Protein AF-A0AAD4LJL5-F1 (afdb_monomer_lite)

Radius of gyration: 32.56 Å; chains: 1; bounding box: 71×77×87 Å

Organism: NCBI:txid416441

Secondary structure (DSSP, 8-state):
--------HHHHHHHHHHHHHHHHHHHHHHHHHT--HHHHHHHHHHHHHHHHHS------S-HHHHHHHHHHHHHHHHHHHHHHHHHHHHHH----EEEE--TT-TT---EEEE-HHHHHHHHHSTT-HHHHHHHHHHHHHHHHH-TTS--------SSS---S---HHHHHHHHHHHHHHHHHHHHS-TT----TT-GGGGGGGTEEEE---TTS-SS-TTTS-HHHHHHHHHHHHTTSSEEEE-------------------------TTSS------------------

pLDDT: mean 80.31, std 21.88, range [29.42, 98.5]

Structure (mmCIF, N/CA/C/O backbone):
data_AF-A0AAD4LJL5-F1
#
_entry.id   AF-A0AAD4LJL5-F1
#
loop_
_atom_site.group_PDB
_atom_site.id
_atom_site.type_symbol
_atom_site.label_atom_id
_atom_site.label_alt_id
_atom_site.label_comp_id
_atom_site.label_asym_id
_atom_site.label_entity_id
_atom_site.label_seq_id
_atom_site.pdbx_PDB_ins_code
_atom_site.Cartn_x
_atom_site.Cartn_y
_atom_site.Cartn_z
_atom_site.occupancy
_atom_site.B_iso_or_equiv
_atom_site.auth_seq_id
_atom_site.auth_comp_id
_atom_site.auth_asym_id
_atom_site.auth_atom_id
_atom_site.pdbx_PDB_model_num
ATOM 1 N N . MET A 1 1 ? -12.440 5.008 -43.224 1.00 41.22 1 MET A N 1
ATOM 2 C CA . MET A 1 1 ? -11.428 3.974 -43.520 1.00 41.22 1 MET A CA 1
ATOM 3 C C . MET A 1 1 ? -10.128 4.430 -42.894 1.00 41.22 1 MET A C 1
ATOM 5 O O . MET A 1 1 ? -9.725 5.561 -43.130 1.00 41.22 1 MET A O 1
ATOM 9 N N . ASN A 1 2 ? -9.594 3.595 -42.009 1.00 44.84 2 ASN A N 1
ATOM 10 C CA . ASN A 1 2 ? -8.470 3.872 -41.121 1.00 44.84 2 ASN A CA 1
ATOM 11 C C . ASN A 1 2 ? -7.168 3.986 -41.918 1.00 44.84 2 ASN A C 1
ATOM 13 O O . ASN A 1 2 ? -6.726 3.001 -42.498 1.00 44.84 2 ASN A O 1
ATOM 17 N N . GLY A 1 3 ? -6.570 5.173 -41.925 1.00 51.44 3 GLY A N 1
ATOM 18 C CA . GLY A 1 3 ? -5.178 5.383 -42.308 1.00 51.44 3 GLY A CA 1
ATOM 19 C C . GLY A 1 3 ? -4.383 5.697 -41.051 1.00 51.44 3 GLY A C 1
ATOM 20 O O . GLY A 1 3 ? -4.192 6.864 -40.735 1.00 51.44 3 GLY A O 1
ATOM 21 N N . TYR A 1 4 ? -3.998 4.664 -40.306 1.00 50.75 4 TYR A N 1
ATOM 22 C CA . TYR A 1 4 ? -3.003 4.778 -39.245 1.00 50.75 4 TYR A CA 1
ATOM 23 C C . TYR A 1 4 ? -1.887 3.783 -39.540 1.00 50.75 4 TYR A C 1
ATOM 25 O O . TYR A 1 4 ? -2.081 2.578 -39.413 1.00 50.75 4 TYR A O 1
ATOM 33 N N . ASP A 1 5 ? -0.772 4.347 -40.003 1.00 58.97 5 ASP A N 1
ATOM 34 C CA . ASP A 1 5 ? 0.614 3.975 -39.712 1.00 58.97 5 ASP A CA 1
ATOM 35 C C . ASP A 1 5 ? 0.859 2.542 -39.233 1.00 58.97 5 ASP A C 1
ATOM 37 O O . ASP A 1 5 ? 1.075 2.271 -38.051 1.00 58.97 5 ASP A O 1
ATOM 41 N N . THR A 1 6 ? 0.939 1.625 -40.186 1.00 62.47 6 THR A N 1
ATOM 42 C CA . THR A 1 6 ? 1.822 0.469 -40.064 1.00 62.47 6 THR A CA 1
ATOM 43 C C . THR A 1 6 ? 3.120 0.842 -40.760 1.00 62.47 6 THR A C 1
ATOM 45 O O . THR A 1 6 ? 3.093 1.188 -41.941 1.00 62.47 6 THR A O 1
ATOM 48 N N . PHE A 1 7 ? 4.237 0.832 -40.030 1.00 82.81 7 PHE A N 1
ATOM 49 C CA . PHE A 1 7 ? 5.565 0.959 -40.628 1.00 82.81 7 PHE A CA 1
ATOM 50 C C . PHE A 1 7 ? 5.654 0.050 -41.863 1.00 82.81 7 PHE A C 1
ATOM 52 O O . PHE A 1 7 ? 5.355 -1.135 -41.751 1.00 82.81 7 PHE A O 1
ATOM 59 N N . ASP A 1 8 ? 6.005 0.613 -43.023 1.00 88.25 8 ASP A N 1
ATOM 60 C CA . ASP A 1 8 ? 6.144 -0.153 -44.269 1.00 88.25 8 ASP A CA 1
ATOM 61 C C . ASP A 1 8 ? 7.194 -1.264 -44.092 1.00 88.25 8 ASP A C 1
ATOM 63 O O . ASP A 1 8 ? 8.175 -1.078 -43.365 1.00 88.25 8 ASP A O 1
ATOM 67 N N . ASP A 1 9 ? 7.018 -2.399 -44.765 1.00 88.06 9 ASP A N 1
ATOM 68 C CA . ASP A 1 9 ? 7.888 -3.577 -44.649 1.00 88.06 9 ASP A CA 1
ATOM 69 C C . ASP A 1 9 ? 9.357 -3.210 -44.926 1.00 88.06 9 ASP A C 1
ATOM 71 O O . ASP A 1 9 ? 10.275 -3.663 -44.240 1.00 88.06 9 ASP A O 1
ATOM 75 N N . LEU A 1 10 ? 9.583 -2.271 -45.852 1.00 90.12 10 LEU A N 1
ATOM 76 C CA . LEU A 1 10 ? 10.908 -1.735 -46.171 1.00 90.12 10 LEU A CA 1
ATOM 77 C C . LEU A 1 10 ? 11.554 -0.955 -45.008 1.00 90.12 10 LEU A C 1
ATOM 79 O O . LEU A 1 10 ? 12.778 -0.812 -44.938 1.00 90.12 10 LEU A O 1
ATOM 83 N N . PHE A 1 11 ? 10.769 -0.354 -44.114 1.00 93.44 11 PHE A N 1
ATOM 84 C CA . PHE A 1 11 ? 11.300 0.266 -42.897 1.00 93.44 11 PHE A CA 1
ATOM 85 C C . PHE A 1 11 ? 11.760 -0.797 -41.898 1.00 93.44 11 PHE A C 1
ATOM 87 O O . PHE A 1 11 ? 12.854 -0.658 -41.352 1.00 93.44 11 PHE A O 1
ATOM 94 N N . LEU A 1 12 ? 10.963 -1.850 -41.694 1.00 92.25 12 LEU A N 1
ATOM 95 C CA . LEU A 1 12 ? 11.302 -2.944 -40.781 1.00 92.25 12 LEU A CA 1
ATOM 96 C C . LEU A 1 12 ? 12.566 -3.680 -41.243 1.00 92.25 12 LEU A C 1
ATOM 98 O O . LEU A 1 12 ? 13.481 -3.850 -40.445 1.00 92.25 12 LEU A O 1
ATOM 102 N N . GLU A 1 13 ? 12.694 -3.972 -42.542 1.00 95.12 13 GLU A N 1
ATOM 103 C CA . GLU A 1 13 ? 13.910 -4.576 -43.112 1.00 95.12 13 GLU A CA 1
ATOM 104 C C . GLU A 1 13 ? 15.159 -3.714 -42.853 1.00 95.12 13 GLU A C 1
ATOM 106 O O . GLU A 1 13 ? 16.214 -4.203 -42.442 1.00 95.12 13 GLU A O 1
ATOM 111 N N . ARG A 1 14 ? 15.045 -2.392 -43.041 1.00 96.62 14 ARG A N 1
ATOM 112 C CA . ARG A 1 14 ? 16.151 -1.464 -42.760 1.00 96.62 14 ARG A CA 1
ATOM 113 C C . ARG A 1 14 ? 16.480 -1.386 -41.272 1.00 96.62 14 ARG A C 1
ATOM 115 O O . ARG A 1 14 ? 17.650 -1.209 -40.927 1.00 96.62 14 ARG A O 1
ATOM 122 N N . LEU A 1 15 ? 15.478 -1.495 -40.402 1.00 94.81 15 LEU A N 1
ATOM 123 C CA . LEU A 1 15 ? 15.664 -1.509 -38.954 1.00 94.81 15 LEU A CA 1
ATOM 124 C C . LEU A 1 15 ? 16.366 -2.794 -38.493 1.00 94.81 15 LEU A C 1
ATOM 126 O O . LEU A 1 15 ? 17.270 -2.718 -37.657 1.00 94.81 15 LEU A O 1
ATOM 130 N N . ASP A 1 16 ? 16.016 -3.940 -39.072 1.00 95.69 16 ASP A N 1
ATOM 131 C CA . ASP A 1 16 ? 16.673 -5.220 -38.801 1.00 95.69 16 ASP A CA 1
ATOM 132 C C . ASP A 1 16 ? 18.141 -5.181 -39.237 1.00 95.69 16 ASP A C 1
ATOM 134 O O . ASP A 1 16 ? 19.031 -5.416 -38.419 1.00 95.69 16 ASP A O 1
ATOM 138 N N . ALA A 1 17 ? 18.423 -4.740 -40.469 1.00 96.81 17 ALA A N 1
ATOM 139 C CA . ALA A 1 17 ? 19.795 -4.592 -40.964 1.00 96.81 17 ALA A CA 1
ATOM 140 C C . ALA A 1 17 ? 20.630 -3.618 -40.108 1.00 96.81 17 ALA A C 1
ATOM 142 O O . ALA A 1 17 ? 21.814 -3.846 -39.838 1.00 96.81 17 ALA A O 1
ATOM 143 N N . PHE A 1 18 ? 20.019 -2.523 -39.645 1.00 97.12 18 PHE A N 1
ATOM 144 C CA . PHE A 1 18 ? 20.659 -1.586 -38.721 1.00 97.12 18 PHE A CA 1
ATOM 145 C C . PHE A 1 18 ? 20.960 -2.228 -37.356 1.00 97.12 18 PHE A C 1
ATOM 147 O O . PHE A 1 18 ? 22.039 -2.015 -36.789 1.00 97.12 18 PHE A O 1
ATOM 154 N N . THR A 1 19 ? 20.033 -3.031 -36.834 1.00 95.44 19 THR A N 1
ATOM 155 C CA . THR A 1 19 ? 20.181 -3.735 -35.556 1.00 95.44 19 THR A CA 1
ATOM 156 C C . THR A 1 19 ? 21.283 -4.788 -35.638 1.00 95.44 19 THR A C 1
ATOM 158 O O . THR A 1 19 ? 22.165 -4.816 -34.777 1.00 95.44 19 THR A O 1
ATOM 161 N N . GLU A 1 20 ? 21.311 -5.592 -36.703 1.00 97.19 20 GLU A N 1
ATOM 162 C CA . GLU A 1 20 ? 22.367 -6.578 -36.958 1.00 97.19 20 GLU A CA 1
ATOM 163 C C . GLU A 1 20 ? 23.745 -5.925 -37.043 1.00 97.19 20 GLU A C 1
ATOM 165 O O . GLU A 1 20 ? 24.694 -6.376 -36.393 1.00 97.19 20 GLU A O 1
ATOM 170 N N . LYS A 1 21 ? 23.847 -4.812 -37.777 1.00 97.81 21 LYS A N 1
ATOM 171 C CA . LYS A 1 21 ? 25.084 -4.035 -37.862 1.00 97.81 21 LYS A CA 1
ATOM 172 C C . LYS A 1 21 ? 25.531 -3.545 -36.485 1.00 97.81 21 LYS A C 1
ATOM 174 O O . LYS A 1 21 ? 26.689 -3.719 -36.120 1.00 97.81 21 LYS A O 1
ATOM 179 N N . THR A 1 22 ? 24.612 -2.991 -35.698 1.00 97.56 22 THR A N 1
ATOM 180 C CA . THR A 1 22 ? 24.919 -2.504 -34.346 1.00 97.56 22 THR A CA 1
ATOM 181 C C . THR A 1 22 ? 25.408 -3.642 -33.441 1.00 97.56 22 THR A C 1
ATOM 183 O O . THR A 1 22 ? 26.374 -3.474 -32.698 1.00 97.56 22 THR A O 1
ATOM 186 N N . LEU A 1 23 ? 24.806 -4.834 -33.525 1.00 97.12 23 LEU A N 1
ATOM 187 C CA . LEU A 1 23 ? 25.253 -6.013 -32.774 1.00 97.12 23 LEU A CA 1
ATOM 188 C C . LEU A 1 23 ? 26.645 -6.492 -33.206 1.00 97.12 23 LEU A C 1
ATOM 190 O O . LEU A 1 23 ? 27.446 -6.876 -32.346 1.00 97.12 23 LEU A O 1
ATOM 194 N N . ALA A 1 24 ? 26.941 -6.451 -34.507 1.00 97.94 24 ALA A N 1
ATOM 195 C CA . ALA A 1 24 ? 28.264 -6.757 -35.040 1.00 97.94 24 ALA A CA 1
ATOM 196 C C . ALA A 1 24 ? 29.320 -5.759 -34.533 1.00 97.94 24 ALA A C 1
ATOM 198 O O . ALA A 1 24 ? 30.388 -6.182 -34.085 1.00 97.94 24 ALA A O 1
ATOM 199 N N . ASP A 1 25 ? 28.994 -4.464 -34.500 1.00 98.25 25 ASP A N 1
ATOM 200 C CA . ASP A 1 25 ? 29.872 -3.410 -33.983 1.00 98.25 25 ASP A CA 1
ATOM 201 C C . ASP A 1 25 ? 30.146 -3.581 -32.476 1.00 98.25 25 ASP A C 1
ATOM 203 O O . ASP A 1 25 ? 31.297 -3.500 -32.039 1.00 98.25 25 ASP A O 1
ATOM 207 N N . ILE A 1 26 ? 29.123 -3.913 -31.672 1.00 98.06 26 ILE A N 1
ATOM 208 C CA . ILE A 1 26 ? 29.285 -4.231 -30.237 1.00 98.06 26 ILE A CA 1
ATOM 209 C C . ILE A 1 26 ? 30.208 -5.444 -30.056 1.00 98.06 26 ILE A C 1
ATOM 211 O O . ILE A 1 26 ? 31.059 -5.460 -29.162 1.00 98.06 26 ILE A O 1
ATOM 215 N N . LYS A 1 27 ? 30.065 -6.467 -30.908 1.00 98.19 27 LYS A N 1
ATOM 216 C CA . LYS A 1 27 ? 30.906 -7.667 -30.861 1.00 98.19 27 LYS A CA 1
ATOM 217 C C . LYS A 1 27 ? 32.356 -7.341 -31.203 1.00 98.19 27 LYS A C 1
ATOM 219 O O . LYS A 1 27 ? 33.246 -7.726 -30.445 1.00 98.19 27 LYS A O 1
ATOM 224 N N . ALA A 1 28 ? 32.590 -6.579 -32.269 1.00 98.12 28 ALA A N 1
ATOM 225 C CA . ALA A 1 28 ? 33.920 -6.122 -32.660 1.00 98.12 28 ALA A CA 1
ATOM 226 C C . ALA A 1 28 ? 34.586 -5.276 -31.561 1.00 98.12 28 ALA A C 1
ATOM 228 O O . ALA A 1 28 ? 35.756 -5.494 -31.242 1.00 98.12 28 ALA A O 1
ATOM 229 N N . PHE A 1 29 ? 33.832 -4.372 -30.926 1.00 98.25 29 PHE A N 1
ATOM 230 C CA . PHE A 1 29 ? 34.300 -3.602 -29.773 1.00 98.25 29 PHE A CA 1
ATOM 231 C C . PHE A 1 29 ? 34.717 -4.520 -28.617 1.00 98.25 29 PHE A C 1
ATOM 233 O O . PHE A 1 29 ? 35.816 -4.378 -28.091 1.00 98.25 29 PHE A O 1
ATOM 240 N N . SER A 1 30 ? 33.894 -5.518 -28.273 1.00 98.50 30 SER A N 1
ATOM 241 C CA . SER A 1 30 ? 34.215 -6.476 -27.204 1.00 98.50 30 SER A CA 1
ATOM 242 C C . SER A 1 30 ? 35.519 -7.241 -27.464 1.00 98.50 30 SER A C 1
ATOM 244 O O . SER A 1 30 ? 36.354 -7.362 -26.568 1.00 98.50 30 SER A O 1
ATOM 246 N N . SER A 1 31 ? 35.744 -7.677 -28.710 1.00 98.44 31 SER A N 1
ATOM 247 C CA . SER A 1 31 ? 36.973 -8.366 -29.113 1.00 98.44 31 SER A CA 1
ATOM 248 C C . SER A 1 31 ? 38.200 -7.459 -29.036 1.00 98.44 31 SER A C 1
ATOM 250 O O . SER A 1 31 ? 39.267 -7.925 -28.649 1.00 98.44 31 SER A O 1
ATOM 252 N N . ARG A 1 32 ? 38.057 -6.171 -29.372 1.00 98.50 32 ARG A N 1
ATOM 253 C CA . ARG A 1 32 ? 39.155 -5.197 -29.313 1.00 98.50 32 ARG A CA 1
ATOM 254 C C . ARG A 1 32 ? 39.564 -4.860 -27.881 1.00 98.50 32 ARG A C 1
ATOM 256 O O . ARG A 1 32 ? 40.754 -4.781 -27.602 1.00 98.50 32 ARG A O 1
ATOM 263 N N . GLU A 1 33 ? 38.593 -4.675 -26.991 1.00 98.19 33 GLU A N 1
ATOM 264 C CA . GLU A 1 33 ? 38.852 -4.330 -25.586 1.00 98.19 33 GLU A CA 1
ATOM 265 C C . GLU A 1 33 ? 39.175 -5.563 -24.717 1.00 98.19 33 GLU A C 1
ATOM 267 O O . GLU A 1 33 ? 39.465 -5.423 -23.532 1.00 98.19 33 GLU A O 1
ATOM 272 N N . ASN A 1 34 ? 39.129 -6.775 -25.288 1.00 97.44 34 ASN A N 1
ATOM 273 C CA . ASN A 1 34 ? 39.292 -8.049 -24.579 1.00 97.44 34 ASN A CA 1
ATOM 274 C C . ASN A 1 34 ? 38.315 -8.209 -23.390 1.00 97.44 34 ASN A C 1
ATOM 276 O O . ASN A 1 34 ? 38.668 -8.728 -22.330 1.00 97.44 34 ASN A O 1
ATOM 280 N N . ILE A 1 35 ? 37.073 -7.745 -23.574 1.00 97.94 35 ILE A N 1
ATOM 281 C CA . ILE A 1 35 ? 35.979 -7.841 -22.596 1.00 97.94 35 ILE A CA 1
ATOM 282 C C . ILE A 1 35 ? 34.942 -8.843 -23.126 1.00 97.94 35 ILE A C 1
ATOM 284 O O . ILE A 1 35 ? 34.622 -8.801 -24.316 1.00 97.94 35 ILE A O 1
ATOM 288 N N . PRO A 1 36 ? 34.358 -9.724 -22.289 1.00 98.44 36 PRO A N 1
ATOM 289 C CA . PRO A 1 36 ? 33.305 -10.636 -22.728 1.00 98.44 36 PRO A CA 1
ATOM 290 C C . PRO A 1 36 ? 32.129 -9.911 -23.400 1.00 98.44 36 PRO A C 1
ATOM 292 O O . PRO A 1 36 ? 31.585 -8.945 -22.857 1.00 98.44 36 PRO A O 1
ATOM 295 N N . TYR A 1 37 ? 31.691 -10.419 -24.557 1.00 97.75 37 TYR A N 1
ATOM 296 C CA . TYR A 1 37 ? 30.618 -9.822 -25.363 1.00 97.75 37 TYR A CA 1
ATOM 297 C C . TYR A 1 37 ? 29.342 -9.532 -24.556 1.00 97.75 37 TYR A C 1
ATOM 299 O O . TYR A 1 37 ? 28.780 -8.442 -24.655 1.00 97.75 37 TYR A O 1
ATOM 307 N N . ASP A 1 38 ? 28.922 -10.459 -23.689 1.00 97.12 38 ASP A N 1
ATOM 308 C CA . ASP A 1 38 ? 27.725 -10.292 -22.857 1.00 97.12 38 ASP A CA 1
ATOM 309 C C . ASP A 1 38 ? 27.813 -9.140 -21.853 1.00 97.12 38 ASP A C 1
ATOM 311 O O . ASP A 1 38 ? 26.788 -8.550 -21.500 1.00 97.12 38 ASP A O 1
ATOM 315 N N . GLN A 1 39 ? 29.015 -8.811 -21.381 1.00 96.88 39 GLN A N 1
ATOM 316 C CA . GLN A 1 39 ? 29.225 -7.695 -20.464 1.00 96.88 39 GLN A CA 1
ATOM 317 C C . GLN A 1 39 ? 29.120 -6.360 -21.206 1.00 96.88 39 GLN A C 1
ATOM 319 O O . GLN A 1 39 ? 28.399 -5.466 -20.762 1.00 96.88 39 GLN A O 1
ATOM 324 N N . VAL A 1 40 ? 29.765 -6.248 -22.372 1.00 97.69 40 VAL A N 1
ATOM 325 C CA . VAL A 1 40 ? 29.663 -5.057 -23.231 1.00 97.69 40 VAL A CA 1
ATOM 326 C C . VAL A 1 40 ? 28.217 -4.840 -23.678 1.00 97.69 40 VAL A C 1
ATOM 328 O O . VAL A 1 40 ? 27.699 -3.731 -23.562 1.00 97.69 40 VAL A O 1
ATOM 331 N N . ARG A 1 41 ? 27.524 -5.903 -24.108 1.00 97.19 41 ARG A N 1
ATOM 332 C CA . ARG A 1 41 ? 26.111 -5.850 -24.510 1.00 97.19 41 ARG A CA 1
ATOM 333 C C . ARG A 1 41 ? 25.211 -5.324 -23.388 1.00 97.19 41 ARG A C 1
ATOM 335 O O . ARG A 1 41 ? 24.369 -4.467 -23.648 1.00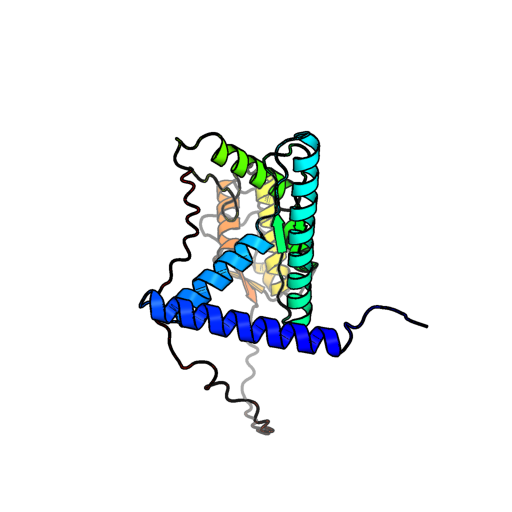 97.19 41 ARG A O 1
ATOM 342 N N . ARG A 1 42 ? 25.410 -5.782 -22.144 1.00 94.06 42 ARG A N 1
ATOM 343 C CA . ARG A 1 42 ? 24.678 -5.271 -20.970 1.00 94.06 42 ARG A CA 1
ATOM 344 C C . ARG A 1 42 ? 24.936 -3.786 -20.729 1.00 94.06 42 ARG A C 1
ATOM 346 O O . ARG A 1 42 ? 23.977 -3.043 -20.554 1.00 94.06 42 ARG A O 1
ATOM 353 N N . HIS A 1 43 ? 26.190 -3.340 -20.787 1.00 95.94 43 HIS A N 1
ATOM 354 C CA . HIS A 1 43 ? 26.509 -1.919 -20.626 1.00 95.94 43 HIS A CA 1
ATOM 355 C C . HIS A 1 43 ? 25.915 -1.046 -21.735 1.00 95.94 43 HIS A C 1
ATOM 357 O O . HIS A 1 43 ? 25.436 0.049 -21.456 1.00 95.94 43 HIS A O 1
ATOM 363 N N . VAL A 1 44 ? 25.892 -1.518 -22.984 1.00 96.50 44 VAL A N 1
ATOM 364 C CA . VAL A 1 44 ? 25.246 -0.788 -24.087 1.00 96.50 44 VAL A CA 1
ATOM 365 C C . VAL A 1 44 ? 23.734 -0.689 -23.869 1.00 96.50 44 VAL A C 1
ATOM 367 O O . VAL A 1 44 ? 23.176 0.396 -24.020 1.00 96.50 44 VAL A O 1
ATOM 370 N N . ALA A 1 45 ? 23.077 -1.776 -23.454 1.00 93.38 45 ALA A N 1
ATOM 371 C CA . ALA A 1 45 ? 21.648 -1.767 -23.136 1.00 93.38 45 ALA A CA 1
ATOM 372 C C . ALA A 1 45 ? 21.320 -0.827 -21.962 1.00 93.38 45 ALA A C 1
ATOM 374 O O . ALA A 1 45 ? 20.349 -0.071 -22.021 1.00 93.38 45 ALA A O 1
ATOM 375 N N . GLU A 1 46 ? 22.155 -0.825 -20.922 1.00 89.31 46 GLU A N 1
ATOM 376 C CA . GLU A 1 46 ? 22.043 0.094 -19.790 1.00 89.31 46 GLU A CA 1
ATOM 377 C C . GLU A 1 46 ? 22.191 1.550 -20.246 1.00 89.31 46 GLU A C 1
ATOM 379 O O . GLU A 1 46 ? 21.339 2.377 -19.936 1.00 89.31 46 GLU A O 1
ATOM 384 N N . ARG A 1 47 ? 23.217 1.866 -21.045 1.00 90.94 47 ARG A N 1
ATOM 385 C CA . ARG A 1 47 ? 23.433 3.211 -21.601 1.00 90.94 47 ARG A CA 1
ATOM 386 C C . ARG A 1 47 ? 22.296 3.657 -22.514 1.00 90.94 47 ARG A C 1
ATOM 388 O O . ARG A 1 47 ? 21.912 4.820 -22.466 1.00 90.94 47 ARG A O 1
ATOM 395 N N . HIS A 1 48 ? 21.744 2.757 -23.323 1.00 89.25 48 HIS A N 1
ATOM 396 C CA . HIS A 1 48 ? 20.598 3.067 -24.172 1.00 89.25 48 HIS A CA 1
ATOM 397 C C . HIS A 1 48 ? 19.340 3.331 -23.339 1.00 89.25 48 HIS A C 1
ATOM 399 O O . HIS A 1 48 ? 18.645 4.314 -23.571 1.00 89.25 48 HIS A O 1
ATOM 405 N N . SER A 1 49 ? 19.097 2.518 -22.310 1.00 83.19 49 SER A N 1
ATOM 406 C CA . SER A 1 49 ? 18.007 2.746 -21.355 1.00 83.19 49 SER A CA 1
ATOM 407 C C . SER A 1 49 ? 18.191 4.082 -20.640 1.00 83.19 49 SER A C 1
ATOM 409 O O . SER A 1 49 ? 17.264 4.882 -20.573 1.00 83.19 49 SER A O 1
ATOM 411 N N . GLN A 1 50 ? 19.409 4.382 -20.180 1.00 76.94 50 GLN A N 1
ATOM 412 C CA . GLN A 1 50 ? 19.743 5.694 -19.641 1.00 76.94 50 GLN A CA 1
ATOM 413 C C . GLN A 1 50 ? 19.435 6.779 -20.663 1.00 76.94 50 GLN A C 1
ATOM 415 O O . GLN A 1 50 ? 18.783 7.730 -20.293 1.00 76.94 50 GLN A O 1
ATOM 420 N N . TYR A 1 51 ? 19.812 6.660 -21.931 1.00 82.31 51 TYR A N 1
ATOM 421 C CA . TYR A 1 51 ? 19.487 7.671 -22.939 1.00 82.31 51 TYR A CA 1
ATOM 422 C C . TYR A 1 51 ? 17.972 7.863 -23.138 1.00 82.31 51 TYR A C 1
ATOM 424 O O . TYR A 1 51 ? 17.503 8.997 -23.180 1.00 82.31 51 TYR A O 1
ATOM 432 N N . LEU A 1 52 ? 17.200 6.775 -23.207 1.00 77.31 52 LEU A N 1
ATOM 433 C CA . LEU A 1 52 ? 15.744 6.822 -23.385 1.00 77.31 52 LEU A CA 1
ATOM 434 C C . LEU A 1 52 ? 15.015 7.418 -22.171 1.00 77.31 52 LEU A C 1
ATOM 436 O O . LEU A 1 52 ? 14.043 8.157 -22.328 1.00 77.31 52 LEU A O 1
ATOM 440 N N . PHE A 1 53 ? 15.473 7.093 -20.960 1.00 74.31 53 PHE A N 1
ATOM 441 C CA . PHE A 1 53 ? 14.809 7.473 -19.708 1.00 74.31 53 PHE A CA 1
ATOM 442 C C . PHE A 1 53 ? 15.444 8.680 -19.013 1.00 74.31 53 PHE A C 1
ATOM 444 O O . PHE A 1 53 ? 14.798 9.315 -18.174 1.00 74.31 53 PHE A O 1
ATOM 451 N N . SER A 1 54 ? 16.662 9.062 -19.400 1.00 70.69 54 SER A N 1
ATOM 452 C CA . SER A 1 54 ? 17.237 10.380 -19.130 1.00 70.69 54 SER A CA 1
ATOM 453 C C . SER A 1 54 ? 16.466 11.343 -19.998 1.00 70.69 54 SER A C 1
ATOM 455 O O . SER A 1 54 ? 16.879 11.708 -21.093 1.00 70.69 54 SER A O 1
ATOM 457 N N . SER A 1 55 ? 15.285 11.715 -19.514 1.00 52.94 55 SER A N 1
ATOM 458 C CA . SER A 1 55 ? 14.559 12.857 -20.032 1.00 52.94 55 SER A CA 1
ATOM 459 C C . SER A 1 55 ? 15.584 13.954 -20.273 1.00 52.94 55 SER A C 1
ATOM 461 O O . SER A 1 55 ? 16.238 14.374 -19.321 1.00 52.94 55 SER A O 1
ATOM 463 N N . SER A 1 56 ? 15.756 14.370 -21.528 1.00 49.00 56 SER A N 1
ATOM 464 C CA . SER A 1 56 ? 16.385 15.642 -21.850 1.00 49.00 56 SER A CA 1
ATOM 465 C C . SER A 1 56 ? 15.719 16.670 -20.942 1.00 49.00 56 SER A C 1
ATOM 467 O O . SER A 1 56 ? 14.542 16.990 -21.108 1.00 49.00 56 SER A O 1
ATOM 469 N N . ILE A 1 57 ? 16.416 17.053 -19.876 1.00 53.34 57 ILE A N 1
ATOM 470 C CA . ILE A 1 57 ? 16.086 18.208 -19.065 1.00 53.34 57 ILE A CA 1
ATOM 471 C C . ILE A 1 57 ? 16.713 19.341 -19.871 1.00 53.34 57 ILE A C 1
ATOM 473 O O . ILE A 1 57 ? 17.930 19.522 -19.783 1.00 53.34 57 ILE A O 1
ATOM 477 N N . PRO A 1 58 ? 15.961 20.075 -20.712 1.00 50.28 58 PRO A N 1
ATOM 478 C CA . PRO A 1 58 ? 16.472 21.342 -21.187 1.00 50.28 58 PRO A CA 1
ATOM 479 C C . PRO A 1 58 ? 16.816 22.177 -19.949 1.00 50.28 58 PRO A C 1
ATOM 481 O O . PRO A 1 58 ? 16.014 22.317 -19.022 1.00 50.28 58 PRO A O 1
ATOM 484 N N . ALA A 1 59 ? 18.055 22.659 -19.922 1.00 52.19 59 ALA A N 1
ATOM 485 C CA . ALA A 1 59 ? 18.592 23.556 -18.910 1.00 52.19 59 ALA A CA 1
ATOM 486 C C . ALA A 1 59 ? 17.687 24.806 -18.726 1.00 52.19 59 ALA A C 1
ATOM 488 O O . ALA A 1 59 ? 16.809 25.084 -19.546 1.00 52.19 59 ALA A O 1
ATOM 489 N N . PRO A 1 60 ? 17.846 25.552 -17.621 1.00 52.62 60 PRO A N 1
ATOM 490 C CA . PRO A 1 60 ? 16.753 26.195 -16.909 1.00 52.62 60 PRO A CA 1
ATOM 491 C C . PRO A 1 60 ? 16.198 27.412 -17.651 1.00 52.62 60 PRO A C 1
ATOM 493 O O . PRO A 1 60 ? 16.810 28.477 -17.673 1.00 52.62 60 PRO A O 1
ATOM 496 N N . ALA A 1 61 ? 14.967 27.297 -18.139 1.00 49.00 61 ALA A N 1
ATOM 497 C CA . ALA A 1 61 ? 14.103 28.446 -18.363 1.00 49.00 61 ALA A CA 1
ATOM 498 C C . ALA A 1 61 ? 12.769 28.189 -17.647 1.00 49.00 61 ALA A C 1
ATOM 500 O O . ALA A 1 61 ? 11.955 27.379 -18.076 1.00 49.00 61 ALA A O 1
ATOM 501 N N . SER A 1 62 ? 12.573 28.893 -16.528 1.00 55.97 62 SER A N 1
ATOM 502 C CA . SER A 1 62 ? 11.394 28.864 -15.648 1.00 55.97 62 SER A CA 1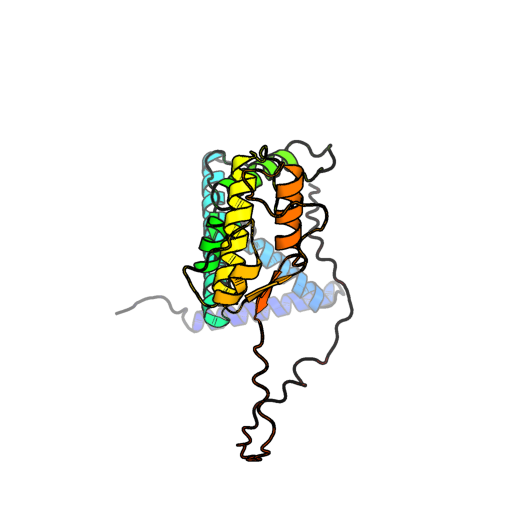
ATOM 503 C C . SER A 1 62 ? 11.233 27.613 -14.764 1.00 55.97 62 SER A C 1
ATOM 505 O O . SER A 1 62 ? 10.697 26.584 -15.175 1.00 55.97 62 SER A O 1
ATOM 507 N N . ARG A 1 63 ? 11.607 27.753 -13.480 1.00 57.19 63 ARG A N 1
ATOM 508 C CA . ARG A 1 63 ? 11.374 26.772 -12.392 1.00 57.19 63 ARG A CA 1
ATOM 509 C C . ARG A 1 63 ? 9.907 26.327 -12.255 1.00 57.19 63 ARG A C 1
ATOM 511 O O . ARG A 1 63 ? 9.642 25.287 -11.663 1.00 57.19 63 ARG A O 1
ATOM 518 N N . ASN A 1 64 ? 8.960 27.081 -12.809 1.00 61.34 64 ASN A N 1
ATOM 519 C CA . ASN A 1 64 ? 7.536 26.777 -12.688 1.00 61.34 64 ASN A CA 1
ATOM 520 C C . ASN A 1 64 ? 7.087 25.683 -13.674 1.00 61.34 64 ASN A C 1
ATOM 522 O O . ASN A 1 64 ? 6.201 24.897 -13.350 1.00 61.34 64 ASN A O 1
ATOM 526 N N . ASN A 1 65 ? 7.734 25.562 -14.839 1.00 67.06 65 ASN A N 1
ATOM 527 C CA . ASN A 1 65 ? 7.367 24.549 -15.837 1.00 67.06 65 ASN A CA 1
ATOM 528 C C . ASN A 1 65 ? 7.910 23.155 -15.488 1.00 67.06 65 ASN A C 1
ATOM 530 O O . ASN A 1 65 ? 7.304 22.144 -15.843 1.00 67.06 65 ASN A O 1
ATOM 534 N N . SER A 1 66 ? 9.027 23.082 -14.757 1.00 72.44 66 SER A N 1
ATOM 535 C CA . SER A 1 66 ? 9.619 21.805 -14.350 1.00 72.44 66 SER A CA 1
ATOM 536 C C . SER A 1 66 ? 8.774 21.076 -13.306 1.00 72.44 66 SER A C 1
ATOM 538 O O . SER A 1 66 ? 8.634 19.860 -13.393 1.00 72.44 66 SER A O 1
ATOM 540 N N . ALA A 1 67 ? 8.172 21.797 -12.354 1.00 78.38 67 ALA A N 1
ATOM 541 C CA . ALA A 1 67 ? 7.329 21.192 -11.320 1.00 78.38 67 ALA A CA 1
ATOM 542 C C . ALA A 1 67 ? 6.070 20.543 -11.918 1.00 78.38 67 ALA A C 1
ATOM 544 O O . ALA A 1 67 ? 5.753 19.400 -11.593 1.00 78.38 67 ALA A O 1
ATOM 545 N N . LEU A 1 68 ? 5.412 21.231 -12.859 1.00 82.81 68 LEU A N 1
ATOM 546 C CA . LEU A 1 68 ? 4.236 20.703 -13.552 1.00 82.81 68 LEU A CA 1
ATOM 547 C C . LEU A 1 68 ? 4.576 19.459 -14.385 1.00 82.81 68 LEU A C 1
ATOM 549 O O . LEU A 1 68 ? 3.866 18.459 -14.316 1.00 82.81 68 LEU A O 1
ATOM 553 N N . LEU A 1 69 ? 5.683 19.483 -15.136 1.00 83.75 69 LEU A N 1
ATOM 554 C CA . LEU A 1 69 ? 6.124 18.323 -15.918 1.00 83.75 69 LEU A CA 1
ATOM 555 C C . LEU A 1 69 ? 6.445 17.114 -15.035 1.00 83.75 69 LEU A C 1
ATOM 557 O O . LEU A 1 69 ? 6.109 15.986 -15.395 1.00 83.75 69 LEU A O 1
ATOM 561 N N . VAL A 1 70 ? 7.082 17.334 -13.882 1.00 83.62 70 VAL A N 1
ATOM 562 C CA . VAL A 1 70 ? 7.349 16.265 -12.912 1.00 83.62 70 VAL A CA 1
ATOM 563 C C . VAL A 1 70 ? 6.040 15.718 -12.347 1.00 83.62 70 VAL A C 1
ATOM 565 O O . VAL A 1 70 ? 5.864 14.503 -12.338 1.00 83.62 70 VAL A O 1
ATOM 568 N N . ALA A 1 71 ? 5.097 16.581 -11.959 1.00 85.56 71 ALA A N 1
ATOM 569 C CA . ALA A 1 71 ? 3.792 16.159 -11.450 1.00 85.56 71 ALA A CA 1
ATOM 570 C C . ALA A 1 71 ? 3.019 15.306 -12.472 1.00 85.56 71 ALA A C 1
ATOM 572 O O . ALA A 1 71 ? 2.523 14.235 -12.127 1.00 85.56 71 ALA A O 1
ATOM 573 N N . VAL A 1 72 ? 2.995 15.718 -13.746 1.00 86.88 72 VAL A N 1
ATOM 574 C CA . VAL A 1 72 ? 2.364 14.950 -14.835 1.00 86.88 72 VAL A CA 1
ATOM 575 C C . VAL A 1 72 ? 3.040 13.588 -15.019 1.00 86.88 72 VAL A C 1
ATOM 577 O O . VAL A 1 72 ? 2.357 12.571 -15.135 1.00 86.88 72 VAL A O 1
ATOM 580 N N . LYS A 1 73 ? 4.378 13.531 -15.002 1.00 87.75 73 LYS A N 1
ATOM 581 C CA . LYS A 1 73 ? 5.114 12.260 -15.112 1.00 87.75 73 LYS A CA 1
ATOM 582 C C . LYS A 1 73 ? 4.809 11.319 -13.950 1.00 87.75 73 LYS A C 1
ATOM 584 O O . LYS A 1 73 ? 4.518 10.149 -14.182 1.00 87.75 73 LYS A O 1
ATOM 589 N N . VAL A 1 74 ? 4.846 11.827 -12.719 1.00 89.44 74 VAL A N 1
ATOM 590 C CA . VAL A 1 74 ? 4.524 11.052 -11.514 1.00 89.44 74 VAL A CA 1
ATOM 591 C C . VAL A 1 74 ? 3.089 10.533 -11.587 1.00 89.44 74 VAL A C 1
ATOM 593 O O . VAL A 1 74 ? 2.861 9.346 -11.367 1.00 89.44 74 VAL A O 1
ATOM 596 N N . HIS A 1 75 ? 2.136 11.379 -11.978 1.00 90.62 75 HIS A N 1
ATOM 597 C CA . HIS A 1 75 ? 0.742 10.979 -12.141 1.00 90.62 75 HIS A CA 1
ATOM 598 C C . HIS A 1 75 ? 0.566 9.863 -13.182 1.00 90.62 75 HIS A C 1
ATOM 600 O O . HIS A 1 75 ? -0.155 8.898 -12.927 1.00 90.62 75 HIS A O 1
ATOM 606 N N . ASN A 1 76 ? 1.262 9.942 -14.319 1.00 89.88 76 ASN A N 1
ATOM 607 C CA . ASN A 1 76 ? 1.217 8.903 -15.350 1.00 89.88 76 ASN A CA 1
ATOM 608 C C . ASN A 1 76 ? 1.773 7.564 -14.844 1.00 89.88 76 ASN A C 1
ATOM 610 O O . ASN A 1 76 ? 1.171 6.519 -15.087 1.00 89.88 76 ASN A O 1
ATOM 614 N N . ILE A 1 77 ? 2.886 7.587 -14.101 1.00 92.50 77 ILE A N 1
ATOM 615 C CA . ILE A 1 77 ? 3.481 6.381 -13.500 1.00 92.50 77 ILE A CA 1
ATOM 616 C C . ILE A 1 77 ? 2.520 5.755 -12.487 1.00 92.50 77 ILE A C 1
ATOM 618 O O . ILE A 1 77 ? 2.265 4.550 -12.528 1.00 92.50 77 ILE A O 1
ATOM 622 N N . LEU A 1 78 ? 1.966 6.570 -11.589 1.00 95.25 78 LEU A N 1
ATOM 623 C CA . LEU A 1 78 ? 1.024 6.112 -10.572 1.00 95.25 78 LEU A CA 1
ATOM 624 C C . LEU A 1 78 ? -0.249 5.538 -11.206 1.00 95.25 78 LEU A C 1
ATOM 626 O O . LEU A 1 78 ? -0.711 4.474 -10.796 1.00 95.25 78 LEU A O 1
ATOM 630 N N . SER A 1 79 ? -0.765 6.179 -12.255 1.00 93.50 79 SER A N 1
ATOM 631 C CA . SER A 1 79 ? -1.935 5.704 -13.002 1.00 93.50 79 SER A CA 1
ATOM 632 C C . SER A 1 79 ? -1.663 4.381 -13.720 1.00 93.50 79 SER A C 1
ATOM 634 O O . SER A 1 79 ? -2.458 3.450 -13.608 1.00 93.50 79 SER A O 1
ATOM 636 N N . SER A 1 80 ? -0.517 4.252 -14.395 1.00 94.44 80 SER A N 1
ATOM 637 C CA . SER A 1 80 ? -0.109 2.995 -15.036 1.00 94.44 80 SER A CA 1
ATOM 638 C C . SER A 1 80 ? 0.066 1.869 -14.011 1.00 94.44 80 SER A C 1
ATOM 640 O O . SER A 1 80 ? -0.431 0.762 -14.208 1.00 94.44 80 SER A O 1
ATOM 642 N N . THR A 1 81 ? 0.672 2.171 -12.859 1.00 95.06 81 THR A N 1
ATOM 643 C CA . THR A 1 81 ? 0.803 1.219 -11.745 1.00 95.06 81 THR A CA 1
ATOM 644 C C . THR A 1 81 ? -0.571 0.753 -11.257 1.00 95.06 81 THR A C 1
ATOM 646 O O . THR A 1 81 ? -0.771 -0.437 -11.023 1.00 95.06 81 THR A O 1
ATOM 649 N N . CYS A 1 82 ? -1.552 1.655 -11.155 1.00 95.44 82 CYS A N 1
ATOM 650 C CA . CYS A 1 82 ? -2.916 1.288 -10.766 1.00 95.44 82 CYS A CA 1
ATOM 651 C C . CYS A 1 82 ? -3.574 0.336 -11.756 1.00 95.44 82 CYS A C 1
ATOM 653 O O . CYS A 1 82 ? -4.174 -0.639 -11.321 1.00 95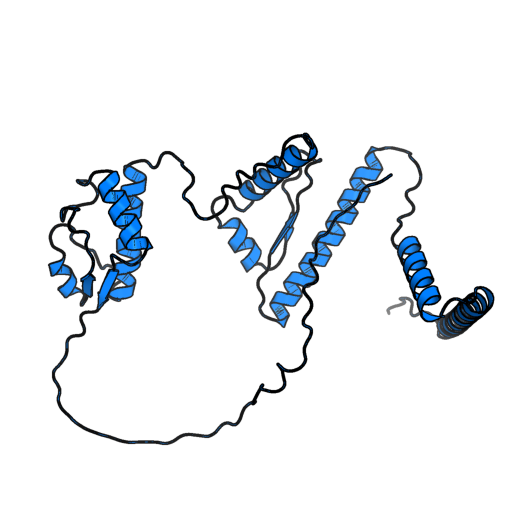.44 82 CYS A O 1
ATOM 655 N N . GLN A 1 83 ? -3.416 0.569 -13.060 1.00 95.38 83 GLN A N 1
ATOM 656 C CA . GLN A 1 83 ? -3.956 -0.324 -14.089 1.00 95.38 83 GLN A CA 1
ATOM 657 C C . GLN A 1 83 ? -3.383 -1.742 -13.969 1.00 95.38 83 GLN A C 1
ATOM 659 O O . GLN A 1 83 ? -4.108 -2.724 -14.131 1.00 95.38 83 GLN A O 1
ATOM 664 N N . VAL A 1 84 ? -2.094 -1.865 -13.631 1.00 96.06 84 VAL A N 1
ATOM 665 C CA . VAL A 1 84 ? -1.458 -3.166 -13.371 1.00 96.06 84 VAL A CA 1
ATOM 666 C C . VAL A 1 84 ? -2.049 -3.824 -12.122 1.00 96.06 84 VAL A C 1
ATOM 668 O O . VAL A 1 84 ? -2.406 -4.999 -12.164 1.00 96.06 84 VAL A O 1
ATOM 671 N N . LEU A 1 85 ? -2.204 -3.077 -11.026 1.00 96.50 85 LEU A N 1
ATOM 672 C CA . LEU A 1 85 ? -2.794 -3.583 -9.780 1.00 96.50 85 LEU A CA 1
ATOM 673 C C . LEU A 1 85 ? -4.267 -3.999 -9.942 1.00 96.50 85 LEU A C 1
ATOM 675 O O . LEU A 1 85 ? -4.697 -4.998 -9.367 1.00 96.50 85 LEU A O 1
ATOM 679 N N . GLU A 1 86 ? -5.037 -3.269 -10.746 1.00 95.69 86 GLU A N 1
ATOM 680 C CA . GLU A 1 86 ? -6.413 -3.622 -11.109 1.00 95.69 86 GLU A CA 1
ATOM 681 C C . GLU A 1 86 ? -6.449 -4.872 -12.000 1.00 95.69 86 GLU A C 1
ATOM 683 O O . GLU A 1 86 ? -7.242 -5.782 -11.762 1.00 95.69 86 GLU A O 1
ATOM 688 N N . SER A 1 87 ? -5.536 -4.986 -12.968 1.00 96.19 87 SER A N 1
ATOM 689 C CA . SER A 1 87 ? -5.401 -6.195 -13.794 1.00 96.19 87 SER A CA 1
ATOM 690 C C . SER A 1 87 ? -5.029 -7.420 -12.954 1.00 96.19 87 SER A C 1
ATOM 692 O O . SER A 1 87 ? -5.530 -8.518 -13.198 1.00 96.19 87 SER A O 1
ATOM 694 N N . LEU A 1 88 ? -4.198 -7.242 -11.923 1.00 96.00 88 LEU A N 1
ATOM 695 C CA . LEU A 1 88 ? -3.836 -8.297 -10.975 1.00 96.00 88 LEU A CA 1
ATOM 696 C C . LEU A 1 88 ? -5.050 -8.778 -10.163 1.00 96.00 88 LEU A C 1
ATOM 698 O O . LEU A 1 88 ? -5.208 -9.977 -9.933 1.00 96.00 88 LEU A O 1
ATOM 702 N N . GLN A 1 89 ? -5.947 -7.864 -9.785 1.00 97.25 89 GLN A N 1
ATOM 703 C CA . GLN A 1 89 ? -7.218 -8.221 -9.157 1.00 97.25 89 GLN A CA 1
ATOM 704 C C . GLN A 1 89 ? -8.087 -9.063 -10.098 1.00 97.25 89 GLN A C 1
ATOM 706 O O . GLN A 1 89 ? -8.642 -10.073 -9.672 1.00 97.25 89 GLN A O 1
ATOM 711 N N . VAL A 1 90 ? -8.208 -8.665 -11.367 1.00 96.31 90 VAL A N 1
ATOM 712 C CA . VAL A 1 90 ? -9.038 -9.377 -12.356 1.00 96.31 90 VAL A CA 1
ATOM 713 C C . VAL A 1 90 ? -8.483 -10.769 -12.658 1.00 96.31 90 VAL A C 1
ATOM 715 O O . VAL A 1 90 ? -9.244 -11.727 -12.755 1.00 96.31 90 VAL A O 1
ATOM 718 N N . THR A 1 91 ? -7.165 -10.886 -12.804 1.00 97.44 91 THR A N 1
ATOM 719 C CA . THR A 1 91 ? -6.509 -12.127 -13.245 1.00 97.44 91 THR A CA 1
ATOM 720 C C . THR A 1 91 ? -6.260 -13.118 -12.112 1.00 97.44 91 THR A C 1
ATOM 722 O O . THR A 1 91 ? -6.428 -14.317 -12.313 1.00 97.44 91 THR A O 1
ATOM 725 N N . ALA A 1 92 ? -5.878 -12.636 -10.926 1.00 97.56 92 ALA A N 1
ATOM 726 C CA . ALA A 1 92 ? -5.450 -13.477 -9.807 1.00 97.56 92 ALA A CA 1
ATOM 727 C C . ALA A 1 92 ? -6.308 -13.309 -8.540 1.00 97.56 92 ALA A C 1
ATOM 729 O O . ALA A 1 92 ? -6.041 -13.952 -7.527 1.00 97.56 92 ALA A O 1
ATOM 730 N N . GLY A 1 93 ? -7.315 -12.428 -8.549 1.00 96.50 93 GLY A N 1
ATOM 731 C CA . GLY A 1 93 ? -8.148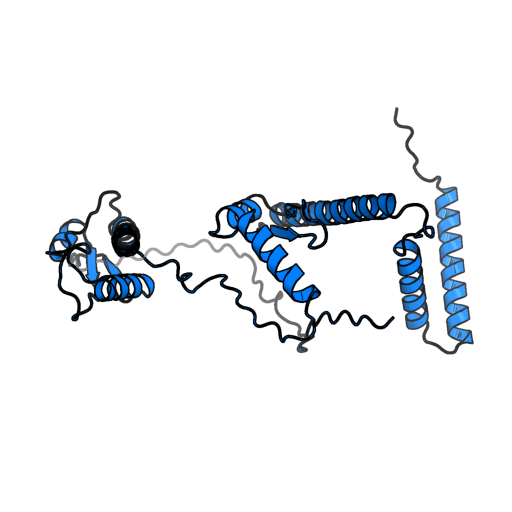 -12.147 -7.372 1.00 96.50 93 GLY A CA 1
ATOM 732 C C . GLY A 1 93 ? -7.429 -11.378 -6.255 1.00 96.50 93 GLY A C 1
ATOM 733 O O . GLY A 1 93 ? -7.997 -11.189 -5.177 1.00 96.50 93 GLY A O 1
ATOM 734 N N . ILE A 1 94 ? -6.192 -10.929 -6.489 1.00 97.75 94 ILE A N 1
ATOM 735 C CA . ILE A 1 94 ? -5.357 -10.275 -5.478 1.00 97.75 94 ILE A CA 1
ATOM 736 C C . ILE A 1 94 ? -5.856 -8.850 -5.231 1.00 97.75 94 ILE A C 1
ATOM 738 O O . ILE A 1 94 ? -5.983 -8.044 -6.151 1.00 97.75 94 ILE A O 1
ATOM 742 N N . GLN A 1 95 ? -6.095 -8.526 -3.962 1.00 97.56 95 GLN A N 1
ATOM 743 C CA . GLN A 1 95 ? -6.466 -7.181 -3.533 1.00 97.56 95 GLN A CA 1
ATOM 744 C C . GLN A 1 95 ? -5.214 -6.398 -3.170 1.00 97.56 95 GLN A C 1
ATOM 746 O O . GLN A 1 95 ? -4.337 -6.887 -2.460 1.00 97.56 95 GLN A O 1
ATOM 751 N N . SER A 1 96 ? -5.136 -5.169 -3.656 1.00 96.75 96 SER A N 1
ATOM 752 C CA . SER A 1 96 ? -3.978 -4.308 -3.456 1.00 96.75 96 SER A CA 1
ATOM 753 C C . SER A 1 96 ? -4.389 -2.844 -3.434 1.00 96.75 96 SER A C 1
ATOM 755 O O . SER A 1 96 ? -5.397 -2.456 -4.031 1.00 96.75 96 SER A O 1
ATOM 757 N N . PHE A 1 97 ? -3.609 -2.023 -2.743 1.00 96.62 97 PHE A N 1
ATOM 758 C CA . PHE A 1 97 ? -3.714 -0.575 -2.828 1.00 96.62 97 PHE A CA 1
ATOM 759 C C . PHE A 1 97 ? -2.321 0.046 -2.757 1.00 96.62 97 PHE A C 1
ATOM 761 O O . PHE A 1 97 ? -1.389 -0.560 -2.228 1.00 96.62 97 PHE A O 1
ATOM 768 N N . VAL A 1 98 ? -2.189 1.256 -3.291 1.00 97.00 98 VAL A N 1
ATOM 769 C CA . VAL A 1 98 ? -0.965 2.056 -3.217 1.00 97.00 98 VAL A CA 1
ATOM 770 C C . VAL A 1 98 ? -1.305 3.456 -2.730 1.00 97.00 98 VAL A C 1
ATOM 772 O O . VAL A 1 98 ? -2.302 4.039 -3.153 1.00 97.00 98 VAL A O 1
ATOM 775 N N . VAL A 1 99 ? -0.478 3.987 -1.832 1.00 96.88 99 VAL A N 1
ATOM 776 C CA . VAL A 1 99 ? -0.552 5.374 -1.369 1.00 96.88 99 VAL A CA 1
ATOM 777 C C . VAL A 1 99 ? 0.753 6.055 -1.743 1.00 96.88 99 VAL A C 1
ATOM 779 O O . VAL A 1 99 ? 1.825 5.557 -1.403 1.00 96.88 99 VAL A O 1
ATOM 782 N N . ALA A 1 100 ? 0.663 7.189 -2.426 1.00 96.94 100 ALA A N 1
ATOM 783 C CA . ALA A 1 100 ? 1.804 8.040 -2.732 1.00 96.94 100 ALA A CA 1
ATOM 784 C C . ALA A 1 100 ? 1.520 9.470 -2.271 1.00 96.94 100 ALA A C 1
ATOM 786 O O . ALA A 1 100 ? 0.383 9.926 -2.312 1.00 96.94 100 ALA A O 1
ATOM 787 N N . ILE A 1 101 ? 2.554 10.166 -1.814 1.00 96.19 101 ILE A N 1
ATOM 788 C CA . ILE A 1 101 ? 2.469 11.547 -1.335 1.00 96.19 101 ILE A CA 1
ATOM 789 C C . ILE A 1 101 ? 3.688 12.332 -1.818 1.00 96.19 101 ILE A C 1
ATOM 791 O O . ILE A 1 101 ? 4.794 11.794 -1.905 1.00 96.19 101 ILE A O 1
ATOM 795 N N . ASN A 1 102 ? 3.501 13.614 -2.085 1.00 94.06 102 ASN A N 1
ATOM 796 C CA . ASN A 1 102 ? 4.554 14.572 -2.357 1.00 94.06 102 ASN A CA 1
ATOM 797 C C . ASN A 1 102 ? 4.756 15.462 -1.116 1.00 94.06 102 ASN A C 1
ATOM 799 O O . ASN A 1 102 ? 3.944 16.349 -0.850 1.00 94.06 102 ASN A O 1
ATOM 803 N N . PRO A 1 103 ? 5.836 15.269 -0.336 1.00 93.25 103 PRO A N 1
ATOM 804 C CA . PRO A 1 103 ? 6.078 16.076 0.860 1.00 93.25 103 PRO A CA 1
ATOM 805 C C . PRO A 1 103 ? 6.414 17.541 0.544 1.00 93.25 103 PRO A C 1
ATOM 807 O O . PRO A 1 103 ? 6.305 18.383 1.431 1.00 93.25 103 PRO A O 1
ATOM 810 N N . ASN A 1 104 ? 6.809 17.852 -0.696 1.00 90.38 104 ASN A N 1
ATOM 811 C CA . ASN A 1 104 ? 7.219 19.198 -1.103 1.00 90.38 104 ASN A CA 1
ATOM 812 C C . ASN A 1 104 ? 6.051 20.084 -1.557 1.00 90.38 104 ASN A C 1
ATOM 814 O O . ASN A 1 104 ? 6.222 21.293 -1.687 1.00 90.38 104 ASN A O 1
ATOM 818 N N . ASP A 1 105 ? 4.887 19.498 -1.824 1.00 89.31 105 ASP A N 1
ATOM 819 C CA . ASP A 1 105 ? 3.687 20.224 -2.228 1.00 89.31 105 ASP A CA 1
ATOM 820 C C . ASP A 1 105 ? 2.738 20.291 -1.035 1.00 89.31 105 ASP A C 1
ATOM 822 O O . ASP A 1 105 ? 2.280 19.253 -0.573 1.00 89.31 105 ASP A O 1
ATOM 826 N N . ALA A 1 106 ? 2.457 21.482 -0.502 1.00 88.19 106 ALA A N 1
ATOM 827 C CA . ALA A 1 106 ? 1.585 21.646 0.663 1.00 88.19 106 ALA A CA 1
ATOM 828 C C . ALA A 1 106 ? 0.130 21.244 0.371 1.00 88.19 106 ALA A C 1
ATOM 830 O O . ALA A 1 106 ? -0.511 20.651 1.244 1.00 88.19 106 ALA A O 1
ATOM 831 N N . GLU A 1 107 ? -0.329 21.472 -0.861 1.00 90.44 107 GLU A N 1
ATOM 832 C CA . GLU A 1 107 ? -1.707 21.242 -1.306 1.00 90.44 107 GLU A CA 1
ATOM 833 C C . GLU A 1 107 ? -1.941 19.798 -1.771 1.00 90.44 107 GLU A C 1
ATOM 835 O O . GLU A 1 107 ? -3.084 19.395 -1.972 1.00 90.44 107 GLU A O 1
ATOM 840 N N . ASP A 1 108 ? -0.882 18.990 -1.901 1.00 88.75 108 ASP A N 1
ATOM 841 C CA . ASP A 1 108 ? -1.027 17.582 -2.267 1.00 88.75 108 ASP A CA 1
ATOM 842 C C . ASP A 1 108 ? -1.788 16.793 -1.187 1.00 88.75 108 ASP A C 1
ATOM 844 O O . ASP A 1 108 ? -1.313 16.617 -0.053 1.00 88.75 108 ASP A O 1
ATOM 848 N N . GLU A 1 109 ? -2.969 16.299 -1.559 1.00 90.81 109 GLU A N 1
ATOM 849 C CA . GLU A 1 109 ? -3.819 15.429 -0.740 1.00 90.81 109 GLU A CA 1
ATOM 850 C C . GLU A 1 109 ? -3.357 13.963 -0.749 1.00 90.81 109 GLU A C 1
ATOM 852 O O . GLU A 1 109 ? -3.847 13.147 0.040 1.00 90.81 109 GLU A O 1
ATOM 857 N N . GLY A 1 110 ? -2.377 13.638 -1.593 1.00 92.19 110 GLY A N 1
ATOM 858 C CA . GLY A 1 110 ? -1.888 12.293 -1.816 1.00 92.19 110 GLY A CA 1
ATOM 859 C C . GLY A 1 110 ? -2.697 11.550 -2.875 1.00 92.19 110 GLY A C 1
ATOM 860 O O . GLY A 1 110 ? -3.872 11.804 -3.134 1.00 92.19 110 GLY A O 1
ATOM 861 N N . PHE A 1 111 ? -2.043 10.575 -3.487 1.00 96.31 111 PHE A N 1
ATOM 862 C CA . PHE A 1 111 ? -2.616 9.682 -4.475 1.00 96.31 111 PHE A CA 1
ATOM 863 C C . PHE A 1 111 ? -2.969 8.343 -3.827 1.00 96.31 111 PHE A C 1
ATOM 865 O O . PHE A 1 111 ? -2.124 7.719 -3.181 1.00 96.31 111 PHE A O 1
ATOM 872 N N . LEU A 1 112 ? -4.203 7.880 -4.038 1.00 96.81 112 LEU A N 1
ATOM 873 C CA . LEU A 1 112 ? -4.670 6.558 -3.625 1.00 96.81 112 LEU A CA 1
ATOM 874 C C . LEU A 1 112 ? -5.066 5.740 -4.856 1.00 96.81 112 LEU A C 1
ATOM 876 O O . LEU A 1 112 ? -5.966 6.116 -5.605 1.00 96.81 112 LEU A O 1
ATOM 880 N N . GLY A 1 113 ? -4.415 4.594 -5.019 1.00 96.25 113 GLY A N 1
ATOM 881 C CA . GLY A 1 113 ? -4.544 3.731 -6.183 1.00 96.25 113 GLY A CA 1
ATOM 882 C C . GLY A 1 113 ? -4.762 2.257 -5.854 1.00 96.25 113 GLY A C 1
ATOM 883 O O . GLY A 1 113 ? -4.700 1.854 -4.693 1.00 96.25 113 GLY A O 1
ATOM 884 N N . GLY A 1 114 ? -4.975 1.446 -6.893 1.00 95.50 114 GLY A N 1
ATOM 885 C CA . GLY A 1 114 ? -5.160 -0.008 -6.810 1.00 95.50 114 GLY A CA 1
ATOM 886 C C . GLY A 1 114 ? -6.621 -0.466 -6.855 1.00 95.50 114 GLY A C 1
ATOM 887 O O . GLY A 1 114 ? -7.513 0.289 -7.251 1.00 95.50 114 GLY A O 1
ATOM 888 N N . SER A 1 115 ? -6.851 -1.717 -6.448 1.00 96.50 115 SER A N 1
ATOM 889 C CA . SER A 1 115 ? -8.166 -2.381 -6.459 1.00 96.50 115 SER A CA 1
ATOM 890 C C . SER A 1 115 ? -9.226 -1.619 -5.659 1.00 96.50 115 SER A C 1
ATOM 892 O O . SER A 1 115 ? -8.920 -0.992 -4.641 1.00 96.50 115 SER A O 1
ATOM 894 N N . SER A 1 116 ? -10.495 -1.703 -6.073 1.00 94.50 116 SER A N 1
ATOM 895 C CA . SER A 1 116 ? -11.603 -1.024 -5.379 1.00 94.50 116 SER A CA 1
ATOM 896 C C . SER A 1 116 ? -11.688 -1.410 -3.901 1.00 94.50 116 SER A C 1
ATOM 898 O O . SER A 1 116 ? -11.732 -0.529 -3.045 1.00 94.50 116 SER A O 1
ATOM 900 N N . LEU A 1 117 ? -11.601 -2.708 -3.586 1.00 96.44 117 LEU A N 1
ATOM 901 C CA . LEU A 1 117 ? -11.670 -3.186 -2.203 1.00 96.44 117 LEU A CA 1
ATOM 902 C C . LEU A 1 117 ? -10.436 -2.780 -1.385 1.00 96.44 117 LEU A C 1
ATOM 904 O O . LEU A 1 117 ? -10.573 -2.432 -0.216 1.00 96.44 117 LEU A O 1
ATOM 908 N N . GLY A 1 118 ? -9.238 -2.777 -1.981 1.00 96.06 118 GLY A N 1
ATOM 909 C CA . GLY A 1 118 ? -8.028 -2.292 -1.311 1.00 96.06 118 GLY A CA 1
ATOM 910 C C . GLY A 1 118 ? -8.120 -0.808 -0.943 1.00 96.06 118 GLY A C 1
ATOM 911 O O . GLY A 1 118 ? -7.769 -0.421 0.174 1.00 96.06 118 GLY A O 1
ATOM 912 N N . LYS A 1 119 ? -8.649 0.017 -1.856 1.00 96.19 119 LYS A N 1
ATOM 913 C CA . LYS A 1 119 ? -8.889 1.448 -1.614 1.00 96.19 119 LYS A CA 1
ATOM 914 C C . LYS A 1 119 ? -9.924 1.653 -0.507 1.00 96.19 119 LYS A C 1
ATOM 916 O O . LYS A 1 119 ? -9.662 2.396 0.438 1.00 96.19 119 LYS A O 1
ATOM 921 N N . GLU A 1 120 ? -11.058 0.958 -0.580 1.00 96.50 120 GLU A N 1
ATOM 922 C CA . GLU A 1 120 ? -12.104 1.016 0.447 1.00 96.50 120 GLU A CA 1
ATOM 923 C C . GLU A 1 120 ? -11.577 0.586 1.816 1.00 96.50 120 GLU A C 1
ATOM 925 O O . GLU A 1 120 ? -11.766 1.304 2.800 1.00 96.50 120 GLU A O 1
ATOM 930 N N . PHE A 1 121 ? -10.835 -0.523 1.874 1.00 96.69 121 PHE A N 1
ATOM 931 C CA . PHE A 1 121 ? -10.183 -0.994 3.091 1.00 96.69 121 PHE A CA 1
ATOM 932 C C . PHE A 1 121 ? -9.320 0.107 3.712 1.00 96.69 121 PHE A C 1
ATOM 934 O O . PHE A 1 121 ? -9.552 0.470 4.867 1.00 96.69 121 PHE A O 1
ATOM 941 N N . TRP A 1 122 ? -8.405 0.711 2.944 1.00 95.88 122 TRP A N 1
ATOM 942 C CA . TRP A 1 122 ? -7.564 1.808 3.430 1.00 95.88 122 TRP A CA 1
ATOM 943 C C . TRP A 1 122 ? -8.383 3.000 3.937 1.00 95.88 122 TRP A C 1
ATOM 945 O O . TRP A 1 122 ? -8.076 3.552 4.992 1.00 95.88 122 TRP A O 1
ATOM 955 N N . THR A 1 123 ? -9.442 3.394 3.227 1.00 94.69 123 THR A N 1
ATOM 956 C CA . THR A 1 123 ? -10.302 4.509 3.661 1.00 94.69 123 THR A CA 1
ATOM 957 C C . THR A 1 123 ? -11.136 4.185 4.902 1.00 94.69 123 THR A C 1
ATOM 959 O O . THR A 1 123 ? -11.425 5.083 5.690 1.00 94.69 123 THR A O 1
ATOM 962 N N . SER A 1 124 ? -11.488 2.913 5.106 1.00 93.12 124 SER A N 1
ATOM 963 C CA . SER A 1 124 ? -12.255 2.443 6.265 1.00 93.12 124 SER A CA 1
ATOM 964 C C . SER A 1 124 ? -11.407 2.310 7.534 1.00 93.12 124 SER A C 1
ATOM 966 O O . SER A 1 124 ? -11.944 2.322 8.645 1.00 93.12 124 SER A O 1
ATOM 968 N N . LEU A 1 125 ? -10.079 2.196 7.393 1.00 92.06 125 LEU A N 1
ATOM 969 C CA . LEU A 1 125 ? -9.174 2.098 8.529 1.00 92.06 125 LEU A CA 1
ATOM 970 C C . LEU A 1 125 ? -9.182 3.390 9.343 1.00 92.06 125 LEU A C 1
ATOM 972 O O . LEU A 1 125 ? -9.094 4.507 8.831 1.00 92.06 125 LEU A O 1
ATOM 976 N N . ARG A 1 126 ? -9.203 3.235 10.667 1.00 90.44 126 ARG A N 1
ATOM 977 C CA . ARG A 1 126 ? -9.041 4.363 11.580 1.00 90.44 126 ARG A CA 1
ATOM 978 C C . ARG A 1 126 ? -7.647 4.967 11.404 1.00 90.44 126 ARG A C 1
ATOM 980 O O . ARG A 1 126 ? -6.655 4.329 11.739 1.00 90.44 126 ARG A O 1
ATOM 987 N N . GLY A 1 127 ? -7.593 6.214 10.943 1.00 89.12 127 GLY A N 1
ATOM 988 C CA . GLY A 1 127 ? -6.330 6.877 10.611 1.00 89.12 127 GLY A CA 1
ATOM 989 C C . GLY A 1 127 ? -5.779 6.496 9.235 1.00 89.12 127 GLY A C 1
ATOM 990 O O . GLY A 1 127 ? -4.660 6.881 8.929 1.00 89.12 127 GLY A O 1
ATOM 991 N N . GLY A 1 128 ? -6.547 5.768 8.420 1.00 93.12 128 GLY A N 1
ATOM 992 C CA . GLY A 1 128 ? -6.316 5.631 6.987 1.00 93.12 128 GLY A CA 1
ATOM 993 C C . GLY A 1 128 ? -6.924 6.798 6.201 1.00 93.12 128 GLY A C 1
ATOM 994 O O . GLY A 1 128 ? -7.160 7.884 6.746 1.00 93.12 128 GLY A O 1
ATOM 995 N N . GLY A 1 129 ? -7.161 6.590 4.905 1.00 94.19 129 GLY A N 1
ATOM 996 C CA . GLY A 1 129 ? -7.681 7.620 4.001 1.00 94.19 129 GLY A CA 1
ATOM 997 C C . GLY A 1 129 ? -6.826 8.896 3.993 1.00 94.19 129 GLY A C 1
ATOM 998 O O . GLY A 1 129 ? -5.595 8.838 4.035 1.00 94.19 129 GLY A O 1
ATOM 999 N N . THR A 1 130 ? -7.488 10.055 3.975 1.00 93.94 130 THR A N 1
ATOM 1000 C CA . THR A 1 130 ? -6.836 11.378 3.974 1.00 93.94 130 THR A CA 1
ATOM 1001 C C . THR A 1 130 ? -6.059 11.657 5.261 1.00 93.94 130 THR A C 1
ATOM 1003 O O . THR A 1 130 ? -5.011 12.299 5.225 1.00 93.94 130 THR A O 1
ATOM 1006 N N . ALA A 1 131 ? -6.523 11.151 6.408 1.00 93.69 131 ALA A N 1
ATOM 1007 C CA . ALA A 1 131 ? -5.811 11.291 7.677 1.00 93.69 131 ALA A CA 1
ATOM 1008 C C . ALA A 1 131 ? -4.477 10.530 7.655 1.00 93.69 131 ALA A C 1
ATOM 1010 O O . ALA A 1 131 ? -3.458 11.063 8.093 1.00 93.69 131 ALA A O 1
ATOM 1011 N N . GLY A 1 132 ? -4.478 9.319 7.093 1.00 94.56 132 GLY A N 1
ATOM 1012 C CA . GLY A 1 132 ? -3.274 8.506 6.929 1.00 94.56 132 GLY A CA 1
ATOM 1013 C C . GLY A 1 132 ? -2.285 9.112 5.942 1.00 94.56 132 GLY A C 1
ATOM 1014 O O . GLY A 1 132 ? -1.095 9.178 6.242 1.00 94.56 132 GLY A O 1
ATOM 1015 N N . ALA A 1 133 ? -2.772 9.636 4.813 1.00 95.06 133 ALA A N 1
ATOM 1016 C CA . ALA A 1 133 ? -1.938 10.353 3.847 1.00 95.06 133 ALA A CA 1
ATOM 1017 C C . ALA A 1 133 ? -1.261 11.583 4.482 1.00 95.06 133 ALA A C 1
ATOM 1019 O O . ALA A 1 133 ? -0.050 11.760 4.357 1.00 95.06 133 ALA A O 1
ATOM 1020 N N . LYS A 1 134 ? -2.009 12.383 5.259 1.00 94.38 134 LYS A N 1
ATOM 1021 C CA . LYS A 1 134 ? -1.458 13.526 6.009 1.00 94.38 134 LYS A CA 1
ATOM 1022 C C . LYS A 1 134 ? -0.419 13.097 7.046 1.00 94.38 134 LYS A C 1
ATOM 1024 O O . LYS A 1 134 ? 0.629 13.728 7.141 1.00 94.38 134 LYS A O 1
ATOM 1029 N N . ALA A 1 135 ? -0.674 12.018 7.788 1.00 93.12 135 ALA A N 1
ATOM 1030 C CA . ALA A 1 135 ? 0.278 11.490 8.766 1.00 93.12 135 ALA A CA 1
ATOM 1031 C C . ALA A 1 135 ? 1.581 11.014 8.103 1.00 93.12 135 ALA A C 1
ATOM 1033 O O . ALA A 1 135 ? 2.671 11.341 8.577 1.00 93.12 135 ALA A O 1
ATOM 1034 N N . LEU A 1 136 ? 1.472 10.303 6.977 1.00 94.62 136 LEU A N 1
ATOM 1035 C CA . LEU A 1 136 ? 2.619 9.877 6.177 1.00 94.62 136 LEU A CA 1
ATOM 1036 C C . LEU A 1 136 ? 3.415 11.084 5.658 1.00 94.62 136 LEU A C 1
ATOM 1038 O O . LEU A 1 136 ? 4.643 11.068 5.685 1.00 94.62 136 LEU A O 1
ATOM 1042 N N . LYS A 1 137 ? 2.725 12.158 5.255 1.00 94.69 137 LYS A N 1
ATOM 1043 C CA . LYS A 1 137 ? 3.344 13.402 4.773 1.00 94.69 137 LYS A CA 1
ATOM 1044 C C . LYS A 1 137 ? 4.118 14.114 5.868 1.00 94.69 137 LYS A C 1
ATOM 1046 O O . LYS A 1 137 ? 5.278 14.456 5.660 1.00 94.69 137 LYS A O 1
ATOM 1051 N N . SER A 1 138 ? 3.522 14.273 7.048 1.00 91.88 138 SER A N 1
ATOM 1052 C CA . SER A 1 138 ? 4.207 14.849 8.208 1.00 91.88 138 SER A CA 1
ATOM 1053 C C . SER A 1 138 ? 5.465 14.064 8.577 1.00 91.88 138 SER A C 1
ATOM 1055 O O . SER A 1 138 ? 6.507 14.662 8.838 1.00 91.88 138 SER A O 1
ATOM 1057 N N . LEU A 1 139 ? 5.392 12.732 8.543 1.00 92.38 139 LEU A N 1
ATOM 1058 C CA . LEU A 1 139 ? 6.550 11.887 8.802 1.00 92.38 139 LEU A CA 1
ATOM 1059 C C . LEU A 1 139 ? 7.645 12.068 7.743 1.00 92.38 139 LEU A C 1
ATOM 1061 O O . LEU A 1 139 ? 8.812 12.241 8.101 1.00 92.38 139 LEU A O 1
ATOM 1065 N N . ALA A 1 140 ? 7.282 12.043 6.459 1.00 92.19 140 ALA A N 1
ATOM 1066 C CA . ALA A 1 140 ? 8.230 12.241 5.369 1.00 92.19 140 ALA A CA 1
ATOM 1067 C C . ALA A 1 140 ? 8.960 13.584 5.528 1.00 92.19 140 ALA A C 1
ATOM 1069 O O . ALA A 1 140 ? 10.187 13.608 5.554 1.00 92.19 140 ALA A O 1
ATOM 1070 N N . ILE A 1 141 ? 8.222 14.678 5.753 1.00 92.06 141 ILE A N 1
ATOM 1071 C CA . ILE A 1 141 ? 8.793 16.013 5.990 1.00 92.06 141 ILE A CA 1
ATOM 1072 C C . ILE A 1 141 ? 9.768 15.996 7.177 1.00 92.06 141 ILE A C 1
ATOM 1074 O O . ILE A 1 141 ? 10.888 16.482 7.042 1.00 92.06 141 ILE A O 1
ATOM 1078 N N . SER A 1 142 ? 9.386 15.386 8.307 1.00 89.12 142 SER A N 1
ATOM 1079 C CA . SER A 1 142 ? 10.262 15.309 9.488 1.00 89.12 142 SER A CA 1
ATOM 1080 C C . SER A 1 142 ? 11.554 14.528 9.231 1.00 89.12 142 SER A C 1
ATOM 1082 O O . SER A 1 142 ? 12.606 14.898 9.738 1.00 89.12 142 SER A O 1
ATOM 1084 N N . THR A 1 143 ? 11.489 13.490 8.393 1.00 87.94 143 THR A N 1
ATOM 1085 C CA . THR A 1 143 ? 12.646 12.653 8.050 1.00 87.94 143 THR A CA 1
ATOM 1086 C C . THR A 1 143 ? 13.608 13.383 7.109 1.00 87.94 143 THR A C 1
ATOM 1088 O O . THR A 1 143 ? 14.817 13.205 7.208 1.00 87.94 143 THR A O 1
ATOM 1091 N N . PHE A 1 144 ? 13.091 14.221 6.203 1.00 84.38 144 PHE A N 1
ATOM 1092 C CA . PHE A 1 144 ? 13.915 14.965 5.244 1.00 84.38 144 PHE A CA 1
ATOM 1093 C C . PHE A 1 144 ? 14.497 16.273 5.801 1.00 84.38 144 PHE A C 1
ATOM 1095 O O . PHE A 1 144 ? 15.507 16.742 5.282 1.00 84.38 144 PHE A O 1
ATOM 1102 N N . GLN A 1 145 ? 13.883 16.878 6.823 1.00 83.62 145 GLN A N 1
ATOM 1103 C CA . GLN A 1 145 ? 14.339 18.157 7.386 1.00 83.62 145 GLN A CA 1
ATOM 1104 C C . GLN A 1 145 ? 15.425 18.021 8.462 1.00 83.62 145 GLN A C 1
ATOM 1106 O O . GLN A 1 145 ? 16.192 18.965 8.636 1.00 83.62 145 GLN A O 1
ATOM 1111 N N . ASP A 1 146 ? 15.528 16.880 9.154 1.00 72.25 146 ASP A N 1
ATOM 1112 C CA . ASP A 1 146 ? 16.552 16.671 10.186 1.00 72.25 146 ASP A CA 1
ATOM 1113 C C . ASP A 1 146 ? 17.271 15.316 10.035 1.00 72.25 146 ASP A C 1
ATOM 1115 O O . ASP A 1 146 ? 16.916 14.333 10.688 1.00 72.25 146 ASP A O 1
ATOM 1119 N N . PRO A 1 147 ? 18.304 15.238 9.175 1.00 66.94 147 PRO A N 1
ATOM 1120 C CA . PRO A 1 147 ? 19.074 14.011 8.971 1.00 66.94 147 PRO A CA 1
ATOM 1121 C C . PRO A 1 147 ? 19.988 13.660 10.159 1.00 66.94 147 PRO A C 1
ATOM 1123 O O . PRO A 1 147 ? 20.631 12.611 10.139 1.00 66.94 147 PRO A O 1
ATOM 1126 N N . SER A 1 148 ? 20.093 14.531 11.174 1.00 68.56 148 SER A N 1
ATOM 1127 C CA . SER A 1 148 ? 21.026 14.375 12.299 1.00 68.56 148 SER A CA 1
ATOM 1128 C C . SER A 1 148 ? 20.431 13.636 13.501 1.00 68.56 148 SER A C 1
ATOM 1130 O O . SER A 1 148 ? 21.172 13.138 14.353 1.00 68.56 148 SER A O 1
ATOM 1132 N N . LEU A 1 149 ? 19.103 13.515 13.561 1.00 59.72 149 LEU A N 1
ATOM 1133 C CA . LEU A 1 149 ? 18.403 12.777 14.603 1.00 59.72 149 LEU A CA 1
ATOM 1134 C C . LEU A 1 149 ? 18.106 11.347 14.128 1.00 59.72 149 LEU A C 1
ATOM 1136 O O . LEU A 1 149 ? 17.531 11.166 13.053 1.00 59.72 149 LEU A O 1
ATOM 1140 N N . PRO A 1 150 ? 18.447 10.303 14.911 1.00 60.06 150 PRO A N 1
ATOM 1141 C CA . PRO A 1 150 ? 18.021 8.950 14.588 1.00 60.06 150 PRO A CA 1
ATOM 1142 C C . PRO A 1 150 ? 16.488 8.934 14.496 1.00 60.06 150 PRO A C 1
ATOM 1144 O O . PRO A 1 150 ? 15.830 9.444 15.414 1.00 60.06 150 PRO A O 1
ATOM 1147 N N . PRO A 1 151 ? 15.905 8.368 13.420 1.00 52.28 151 PRO A N 1
ATOM 1148 C CA . PRO A 1 151 ? 14.463 8.318 13.255 1.00 52.28 151 PRO A CA 1
ATOM 1149 C C . PRO A 1 151 ? 13.917 7.502 14.416 1.00 52.28 151 PRO A C 1
ATOM 1151 O O . PRO A 1 151 ? 14.030 6.281 14.435 1.00 52.28 151 PRO A O 1
ATOM 1154 N N . THR A 1 152 ? 13.372 8.175 15.426 1.00 49.25 152 THR A N 1
ATOM 1155 C CA . THR A 1 152 ? 12.621 7.506 16.479 1.00 49.25 152 THR A CA 1
ATOM 1156 C C . THR A 1 152 ? 11.245 7.311 15.867 1.00 49.25 152 THR A C 1
ATOM 1158 O O . THR A 1 152 ? 10.486 8.279 15.786 1.00 49.25 152 THR A O 1
ATOM 1161 N N . PRO A 1 153 ? 10.911 6.122 15.340 1.00 50.62 153 PRO A N 1
ATOM 1162 C CA . PRO A 1 153 ? 9.653 5.941 14.661 1.00 50.62 153 PRO A CA 1
ATOM 1163 C C . PRO A 1 153 ? 8.605 5.803 15.759 1.00 50.62 153 PRO A C 1
ATOM 1165 O O . PRO A 1 153 ? 8.287 4.705 16.207 1.00 50.62 153 PRO A O 1
ATOM 1168 N N . THR A 1 154 ? 8.018 6.910 16.200 1.00 47.34 154 THR A N 1
ATOM 1169 C CA . THR A 1 154 ? 6.722 6.889 16.885 1.00 47.34 154 THR A CA 1
ATOM 1170 C C . THR A 1 154 ? 5.613 6.654 15.856 1.00 47.34 154 THR A C 1
ATOM 1172 O O . THR A 1 154 ? 4.601 7.345 15.827 1.00 47.34 154 THR A O 1
ATOM 1175 N N . PHE A 1 155 ? 5.766 5.622 15.021 1.00 46.88 155 PHE A N 1
ATOM 1176 C CA . PHE A 1 155 ? 4.675 5.069 14.233 1.00 46.88 155 PHE A CA 1
ATOM 1177 C C . PHE A 1 155 ? 3.688 4.404 15.191 1.00 46.88 155 PHE A C 1
ATOM 1179 O O . PHE A 1 155 ? 3.798 3.234 15.546 1.00 46.88 155 PHE A O 1
ATOM 1186 N N . HIS A 1 156 ? 2.698 5.169 15.637 1.00 43.41 156 HIS A N 1
ATOM 1187 C CA . HIS A 1 156 ? 1.495 4.622 16.254 1.00 43.41 156 HIS A CA 1
ATOM 1188 C C . HIS A 1 156 ? 0.572 4.117 15.136 1.00 43.41 156 HIS A C 1
ATOM 1190 O O . HIS A 1 156 ? -0.458 4.719 14.847 1.00 43.41 156 HIS A O 1
ATOM 1196 N N . GLY A 1 157 ? 0.975 3.029 14.479 1.00 41.06 157 GLY A N 1
ATOM 1197 C CA . GLY A 1 157 ? 0.207 2.343 13.443 1.00 41.06 157 GLY A CA 1
ATOM 1198 C C . GLY A 1 157 ? 0.070 0.861 13.775 1.00 41.06 157 GLY A C 1
ATOM 1199 O O . GLY A 1 157 ? 0.972 0.093 13.485 1.00 41.06 157 GLY A O 1
ATOM 1200 N N . THR A 1 158 ? -1.058 0.511 14.407 1.00 42.59 158 THR A N 1
ATOM 1201 C CA . THR A 1 158 ? -1.666 -0.834 14.548 1.00 42.59 158 THR A CA 1
ATOM 1202 C C . THR A 1 158 ? -0.744 -1.982 15.017 1.00 42.59 158 THR A C 1
ATOM 1204 O O . THR A 1 158 ? 0.024 -2.521 14.240 1.00 42.59 158 THR A O 1
ATOM 1207 N N . GLY A 1 159 ? -0.807 -2.496 16.247 1.00 39.62 159 GLY A N 1
ATOM 1208 C CA . GLY A 1 159 ? -1.933 -2.521 17.175 1.00 39.62 159 GLY A CA 1
ATOM 1209 C C . GLY A 1 159 ? -1.500 -2.395 18.628 1.00 39.62 159 GLY A C 1
ATOM 1210 O O . GLY A 1 159 ? -1.243 -3.384 19.294 1.00 39.62 159 GLY A O 1
ATOM 1211 N N . ILE A 1 160 ? -1.513 -1.167 19.135 1.00 42.91 160 ILE A N 1
ATOM 1212 C CA . ILE A 1 160 ? -1.686 -0.860 20.557 1.00 42.91 160 ILE A CA 1
ATOM 1213 C C . ILE A 1 160 ? -2.570 0.395 20.578 1.00 42.91 160 ILE A C 1
ATOM 1215 O O . ILE A 1 160 ? -2.310 1.316 19.797 1.00 42.91 160 ILE A O 1
ATOM 1219 N N . PRO A 1 161 ? -3.657 0.433 21.373 1.00 44.62 161 PRO A N 1
ATOM 1220 C CA . PRO A 1 161 ? -4.612 1.530 21.352 1.00 44.62 161 PRO A CA 1
ATOM 1221 C C . PRO A 1 161 ? -3.884 2.848 21.594 1.00 44.62 161 PRO A C 1
ATOM 1223 O O . PRO A 1 161 ? -3.279 3.068 22.645 1.00 44.62 161 PRO A O 1
ATOM 1226 N N . SER A 1 162 ? -3.962 3.719 20.589 1.00 42.50 162 SER A N 1
ATOM 1227 C CA . SER A 1 162 ? -3.706 5.145 20.718 1.00 42.50 162 SER A CA 1
ATOM 1228 C C . SER A 1 162 ? -4.304 5.613 22.045 1.00 42.50 162 SER A C 1
ATOM 1230 O O . SER A 1 162 ? -5.506 5.458 22.277 1.00 42.50 162 SER A O 1
ATOM 1232 N N . ARG A 1 163 ? -3.447 6.148 22.926 1.00 45.78 163 ARG A N 1
ATOM 1233 C CA . ARG A 1 163 ? -3.811 6.819 24.182 1.00 45.78 163 ARG A CA 1
ATOM 1234 C C . ARG A 1 163 ? -4.577 8.118 23.895 1.00 45.78 163 ARG A C 1
ATOM 1236 O O . ARG A 1 163 ? -4.285 9.165 24.467 1.00 45.78 163 ARG A O 1
ATOM 1243 N N . GLN A 1 164 ? -5.611 8.075 23.060 1.00 51.03 164 GLN A N 1
ATOM 1244 C CA . GLN A 1 164 ? -6.767 8.891 23.376 1.00 51.03 164 GLN A CA 1
ATOM 1245 C C . GLN A 1 164 ? -7.148 8.517 24.801 1.00 51.03 164 GLN A C 1
ATOM 1247 O O . GLN A 1 164 ? -7.225 7.328 25.109 1.00 51.03 164 GLN A O 1
ATOM 1252 N N . LYS A 1 165 ? -7.286 9.514 25.683 1.00 57.12 165 LYS A N 1
ATOM 1253 C CA . LYS A 1 165 ? -7.810 9.312 27.036 1.00 57.12 165 LYS A CA 1
ATOM 1254 C C . LYS A 1 165 ? -9.045 8.433 26.905 1.00 57.12 165 LYS A C 1
ATOM 1256 O O . LYS A 1 165 ? -10.088 8.893 26.450 1.00 57.12 165 LYS A O 1
ATOM 1261 N N . GLU A 1 166 ? -8.872 7.160 27.227 1.00 66.69 166 GLU A N 1
ATOM 1262 C CA . GLU A 1 166 ? -9.896 6.144 27.107 1.00 66.69 166 GLU A CA 1
ATOM 1263 C C . GLU A 1 166 ? -10.933 6.528 28.150 1.00 66.69 166 GLU A C 1
ATOM 1265 O O . GLU A 1 166 ? -10.744 6.333 29.352 1.00 66.69 166 GLU A O 1
ATOM 1270 N N . THR A 1 167 ? -11.964 7.247 27.711 1.00 85.00 167 THR A N 1
ATOM 1271 C CA . THR A 1 167 ? -12.985 7.717 28.632 1.00 85.00 167 THR A CA 1
ATOM 1272 C C . THR A 1 167 ? -13.664 6.484 29.206 1.00 85.00 167 THR A C 1
ATOM 1274 O O . THR A 1 167 ? -13.874 5.489 28.506 1.00 85.00 167 THR A O 1
ATOM 1277 N N . ALA A 1 168 ? -14.034 6.535 30.485 1.00 86.81 168 ALA A N 1
ATOM 1278 C CA . ALA A 1 168 ? -14.740 5.423 31.116 1.00 86.81 168 ALA A CA 1
ATOM 1279 C C . ALA A 1 168 ? -15.998 5.030 30.315 1.00 86.81 168 ALA A C 1
ATOM 1281 O O . ALA A 1 168 ? -16.355 3.858 30.263 1.00 86.81 168 ALA A O 1
ATOM 1282 N N . HIS A 1 169 ? -16.633 5.995 29.641 1.00 89.62 169 HIS A N 1
ATOM 1283 C CA . HIS A 1 169 ? -17.746 5.751 28.729 1.00 89.62 169 HIS A CA 1
ATOM 1284 C C . HIS A 1 169 ? -17.345 4.911 27.506 1.00 89.62 169 HIS A C 1
ATOM 1286 O O . HIS A 1 169 ? -17.996 3.906 27.224 1.00 89.62 169 HIS A O 1
ATOM 1292 N N . SER A 1 170 ? -16.263 5.281 26.810 1.00 90.00 170 SER A N 1
ATOM 1293 C CA . SER A 1 170 ? -15.760 4.526 25.655 1.00 90.00 170 SER A CA 1
ATOM 1294 C C . SER A 1 170 ? -15.447 3.083 26.041 1.00 90.00 170 SER A C 1
ATOM 1296 O O . SER A 1 170 ? -15.907 2.156 25.377 1.00 90.00 170 SER A O 1
ATOM 1298 N N . LEU A 1 171 ? -14.750 2.887 27.163 1.00 93.31 171 LEU A N 1
ATOM 1299 C CA . LEU A 1 171 ? -14.374 1.558 27.636 1.00 93.31 171 LEU A CA 1
ATOM 1300 C C . LEU A 1 171 ? -15.601 0.692 27.957 1.00 93.31 171 LEU A C 1
ATOM 1302 O O . LEU A 1 171 ? -15.680 -0.458 27.532 1.00 93.31 171 LEU A O 1
ATOM 1306 N N . LYS A 1 172 ? -16.598 1.263 28.645 1.00 93.62 172 LYS A N 1
ATOM 1307 C CA . LYS A 1 172 ? -17.873 0.584 28.913 1.00 93.62 172 LYS A CA 1
ATOM 1308 C C . LYS A 1 172 ? -18.560 0.185 27.607 1.00 93.62 172 LYS A C 1
ATOM 1310 O O . LYS A 1 172 ? -18.958 -0.968 27.457 1.00 93.62 172 LYS A O 1
ATOM 1315 N N . SER A 1 173 ? -18.677 1.114 26.655 1.00 93.31 173 SER A N 1
ATOM 1316 C CA . SER A 1 173 ? -19.336 0.857 25.370 1.00 93.31 173 SER A CA 1
ATOM 1317 C C . SER A 1 173 ? -18.647 -0.247 24.562 1.00 93.31 173 SER A C 1
ATOM 1319 O O . SER A 1 173 ? -19.330 -1.090 23.981 1.00 93.31 173 SER A O 1
ATOM 1321 N N . GLU A 1 174 ? -17.313 -0.306 24.599 1.00 94.62 174 GLU A N 1
ATOM 1322 C CA . GLU A 1 174 ? -16.533 -1.335 23.912 1.00 94.62 174 GLU A CA 1
ATOM 1323 C C . GLU A 1 174 ? -16.773 -2.723 24.518 1.00 94.62 174 GLU A C 1
ATOM 1325 O O . GLU A 1 174 ? -16.995 -3.687 23.786 1.00 94.62 174 GLU A O 1
ATOM 1330 N N . VAL A 1 175 ? -16.804 -2.826 25.851 1.00 96.25 175 VAL A N 1
ATOM 1331 C CA . VAL A 1 175 ? -17.120 -4.076 26.560 1.00 96.25 175 VAL A CA 1
ATOM 1332 C C . VAL A 1 175 ? -18.513 -4.588 26.172 1.00 96.25 175 VAL A C 1
ATOM 1334 O O . VAL A 1 175 ? -18.658 -5.756 25.805 1.00 96.25 175 VAL A O 1
ATOM 1337 N N . TYR A 1 176 ? -19.532 -3.717 26.171 1.00 96.44 176 TYR A N 1
ATOM 1338 C CA . TYR A 1 176 ? -20.880 -4.082 25.711 1.00 96.44 176 TYR A CA 1
ATOM 1339 C C . TYR A 1 176 ? -20.890 -4.535 24.246 1.00 96.44 176 TYR A C 1
ATOM 1341 O O . TYR A 1 176 ? -21.547 -5.522 23.910 1.00 96.44 176 TYR A O 1
ATOM 1349 N N . ALA A 1 177 ? -20.186 -3.816 23.369 1.00 95.38 177 ALA A N 1
ATOM 1350 C CA . ALA A 1 177 ? -20.123 -4.136 21.949 1.00 95.38 177 ALA A CA 1
ATOM 1351 C C . ALA A 1 177 ? -19.478 -5.509 21.713 1.00 95.38 177 ALA A C 1
ATOM 1353 O O . ALA A 1 177 ? -20.087 -6.352 21.060 1.00 95.38 177 ALA A O 1
ATOM 1354 N N . ARG A 1 178 ? -18.309 -5.777 22.312 1.00 95.69 178 ARG A N 1
ATOM 1355 C CA . ARG A 1 178 ? -17.604 -7.062 22.173 1.00 95.69 178 ARG A CA 1
ATOM 1356 C C . ARG A 1 178 ? -18.430 -8.238 22.674 1.00 95.69 178 ARG A C 1
ATOM 1358 O O . ARG A 1 178 ? -18.505 -9.253 21.987 1.00 95.69 178 ARG A O 1
ATOM 1365 N N . VAL A 1 179 ? -19.100 -8.094 23.819 1.00 96.69 179 VAL A N 1
ATOM 1366 C CA . VAL A 1 179 ? -20.006 -9.137 24.319 1.00 96.69 179 VAL A CA 1
ATOM 1367 C C . VAL A 1 179 ? -21.097 -9.454 23.298 1.00 96.69 179 VAL A C 1
ATOM 1369 O O . VAL A 1 179 ? -21.307 -10.624 22.998 1.00 96.69 179 VAL A O 1
ATOM 1372 N N . ARG A 1 180 ? -21.750 -8.447 22.700 1.00 96.50 180 ARG A N 1
ATOM 1373 C CA . ARG A 1 180 ? -22.769 -8.683 21.659 1.00 96.50 180 ARG A CA 1
ATOM 1374 C C . ARG A 1 180 ? -22.180 -9.337 20.409 1.00 96.50 180 ARG A C 1
ATOM 1376 O O . ARG A 1 180 ? -22.800 -10.251 19.867 1.00 96.50 180 ARG A O 1
ATOM 1383 N N . THR A 1 181 ? -21.003 -8.887 19.974 1.00 95.62 181 THR A N 1
ATOM 1384 C CA . THR A 1 181 ? -20.294 -9.424 18.803 1.00 95.62 181 THR A CA 1
ATOM 1385 C C . THR A 1 181 ? -19.908 -10.887 18.982 1.00 95.62 181 THR A C 1
ATOM 1387 O O . THR A 1 181 ? -19.927 -11.622 18.007 1.00 95.62 181 THR A O 1
ATOM 1390 N N . LEU A 1 182 ? -19.602 -11.336 20.201 1.00 96.88 182 LEU A N 1
ATOM 1391 C CA . LEU A 1 182 ? -19.267 -12.738 20.469 1.00 96.88 182 LEU A CA 1
ATOM 1392 C C . LEU A 1 182 ? -20.507 -13.591 20.779 1.00 96.88 182 LEU A C 1
ATOM 1394 O O . LEU A 1 182 ? -20.628 -14.713 20.290 1.00 96.88 182 LEU A O 1
ATOM 1398 N N . LEU A 1 183 ? -21.461 -13.065 21.549 1.00 97.06 183 LEU A N 1
ATOM 1399 C CA . LEU A 1 183 ? -22.654 -13.800 21.975 1.00 97.06 183 LEU A CA 1
ATOM 1400 C C . LEU A 1 183 ? -23.593 -14.132 20.809 1.00 97.06 183 LEU A C 1
ATOM 1402 O O . LEU A 1 183 ? -24.064 -15.265 20.701 1.00 97.06 183 LEU A O 1
ATOM 1406 N N . ARG A 1 184 ? -23.904 -13.154 19.949 1.00 97.31 184 ARG A N 1
ATOM 1407 C CA . ARG A 1 184 ? -24.926 -13.319 18.898 1.00 97.31 184 ARG A CA 1
ATOM 1408 C C . ARG A 1 184 ? -24.527 -14.365 17.851 1.00 97.31 184 ARG A C 1
ATOM 1410 O O . ARG A 1 184 ? -25.368 -15.203 17.538 1.00 97.31 184 ARG A O 1
ATOM 1417 N N . PRO A 1 185 ? -23.274 -14.404 17.356 1.00 96.44 185 PRO A N 1
ATOM 1418 C CA . PRO A 1 185 ? -22.837 -15.484 16.475 1.00 96.44 185 PRO A CA 1
ATOM 1419 C C . PRO A 1 185 ? -22.799 -16.838 17.183 1.00 96.44 185 PRO A C 1
ATOM 1421 O O . PRO A 1 185 ? -23.269 -17.821 16.623 1.00 96.44 185 PRO A O 1
ATOM 1424 N N . THR A 1 186 ? -22.313 -16.891 18.430 1.00 96.00 186 THR A N 1
ATOM 1425 C CA . THR A 1 186 ? -22.186 -18.161 19.170 1.00 96.00 186 THR A CA 1
ATOM 1426 C C . THR A 1 186 ? -23.545 -18.793 19.483 1.00 96.00 186 THR A C 1
ATOM 1428 O O . THR A 1 186 ? -23.707 -20.006 19.382 1.00 96.00 186 THR A O 1
ATOM 1431 N N . SER A 1 187 ? -24.536 -17.973 19.842 1.00 96.06 187 SER A N 1
ATOM 1432 C CA . SER A 1 187 ? -25.913 -18.425 20.092 1.00 96.06 187 SER A CA 1
ATOM 1433 C C . SER A 1 187 ? -26.732 -18.633 18.815 1.00 96.06 187 SER A C 1
ATOM 1435 O O . SER A 1 187 ? -27.743 -19.326 18.846 1.00 96.06 187 SER A O 1
ATOM 1437 N N . GLY A 1 188 ? -26.341 -18.010 17.699 1.00 95.25 188 GLY A N 1
ATOM 1438 C CA . GLY A 1 188 ? -27.142 -17.951 16.472 1.00 95.25 188 GLY A CA 1
ATOM 1439 C C . GLY A 1 188 ? -28.359 -17.019 16.557 1.00 95.25 188 GLY A C 1
ATOM 1440 O O . GLY A 1 188 ? -29.135 -16.939 15.605 1.00 95.25 188 GLY A O 1
ATOM 1441 N N . ILE A 1 189 ? -28.542 -16.289 17.664 1.00 95.38 189 ILE A N 1
ATOM 1442 C CA . ILE A 1 189 ? -29.708 -15.431 17.901 1.00 95.38 189 ILE A CA 1
ATOM 1443 C C . ILE A 1 189 ? -29.283 -13.963 17.822 1.00 95.38 189 ILE A C 1
ATOM 1445 O O . ILE A 1 189 ? -28.547 -13.447 18.664 1.00 95.38 189 ILE A O 1
ATOM 1449 N N . ARG A 1 190 ? -29.802 -13.244 16.819 1.00 93.31 190 ARG A N 1
ATOM 1450 C CA . ARG A 1 190 ? -29.448 -11.832 16.554 1.00 93.31 190 ARG A CA 1
ATOM 1451 C C . ARG A 1 190 ? -29.776 -10.887 17.711 1.00 93.31 190 ARG A C 1
ATOM 1453 O O . ARG A 1 190 ? -29.107 -9.870 17.862 1.00 93.31 190 ARG A O 1
ATOM 1460 N N . GLN A 1 191 ? -30.788 -11.223 18.507 1.00 95.31 191 GLN A N 1
ATOM 1461 C CA . GLN A 1 191 ? -31.243 -10.432 19.652 1.00 95.31 191 GLN A CA 1
ATOM 1462 C C . GLN A 1 191 ? -30.801 -11.017 20.999 1.00 95.31 191 GLN A C 1
ATOM 1464 O O . GLN A 1 191 ? -31.338 -10.634 22.031 1.00 95.31 191 GLN A O 1
ATOM 1469 N N . ALA A 1 192 ? -29.830 -11.939 21.016 1.00 94.62 192 ALA A N 1
ATOM 1470 C CA . ALA A 1 192 ? -29.308 -12.458 22.272 1.00 94.62 192 ALA A CA 1
ATOM 1471 C C . ALA A 1 192 ? -28.658 -11.331 23.086 1.00 94.62 192 ALA A C 1
ATOM 1473 O O . ALA A 1 192 ? -27.810 -10.580 22.584 1.00 94.62 192 ALA A O 1
ATOM 1474 N N . GLU A 1 193 ? -29.047 -11.248 24.355 1.00 93.88 193 GLU A N 1
ATOM 1475 C CA . GLU A 1 193 ? -28.503 -10.309 25.330 1.00 93.88 193 GLU A CA 1
ATOM 1476 C C . GLU A 1 193 ? -28.100 -11.030 26.613 1.00 93.88 193 GLU A C 1
ATOM 1478 O O . GLU A 1 193 ? -28.795 -11.922 27.098 1.00 93.88 193 GLU A O 1
ATOM 1483 N N . MET A 1 194 ? -26.972 -10.622 27.188 1.00 93.31 194 MET A N 1
ATOM 1484 C CA . MET A 1 194 ? -26.472 -11.174 28.441 1.00 93.31 194 MET A CA 1
ATOM 1485 C C . MET A 1 194 ? -26.938 -10.330 29.625 1.00 93.31 194 MET A C 1
ATOM 1487 O O . MET A 1 194 ? -26.749 -9.113 29.645 1.00 93.31 194 MET A O 1
ATOM 1491 N N . LYS A 1 195 ? -27.457 -10.990 30.664 1.00 94.19 195 LYS A N 1
ATOM 1492 C CA . LYS A 1 195 ? -27.623 -10.375 31.985 1.00 94.19 195 LYS A CA 1
ATOM 1493 C C . LYS A 1 195 ? -26.313 -10.492 32.767 1.00 94.19 195 LYS A C 1
ATOM 1495 O O . LYS A 1 195 ? -25.916 -11.591 33.134 1.00 94.19 195 LYS A O 1
ATOM 1500 N N . TRP A 1 196 ? -25.672 -9.362 33.055 1.00 93.75 196 TRP A N 1
ATOM 1501 C CA . TRP A 1 196 ? -24.352 -9.297 33.704 1.00 93.75 196 TRP A CA 1
ATOM 1502 C C . TRP A 1 196 ? -24.308 -9.810 35.147 1.00 93.75 196 TRP A C 1
ATOM 1504 O O . TRP A 1 196 ? -23.251 -10.172 35.642 1.00 93.75 196 TRP A O 1
ATOM 1514 N N . THR A 1 197 ? -25.443 -9.819 35.842 1.00 91.62 197 THR A N 1
ATOM 1515 C CA . THR A 1 197 ? -25.538 -10.296 37.231 1.00 91.62 197 THR A CA 1
ATOM 1516 C C . THR A 1 197 ? -25.889 -11.776 37.334 1.00 91.62 197 THR A C 1
ATOM 1518 O O . THR A 1 197 ? -25.778 -12.360 38.405 1.00 91.62 197 THR A O 1
ATOM 1521 N N . ASN A 1 198 ? -26.335 -12.394 36.238 1.00 91.62 198 ASN A N 1
ATOM 1522 C CA . ASN A 1 198 ? -26.706 -13.803 36.211 1.00 91.62 198 ASN A CA 1
ATOM 1523 C C . ASN A 1 198 ? -26.406 -14.397 34.832 1.00 91.62 198 ASN A C 1
ATOM 1525 O O . ASN A 1 198 ? -27.267 -14.438 33.945 1.00 91.62 198 ASN A O 1
ATOM 1529 N N . HIS A 1 199 ? -25.176 -14.889 34.686 1.00 89.62 199 HIS A N 1
ATOM 1530 C CA . HIS A 1 199 ? -24.702 -15.545 33.469 1.00 89.62 199 HIS A CA 1
ATOM 1531 C C . HIS A 1 199 ? -25.381 -16.902 33.219 1.00 89.62 199 HIS A C 1
ATOM 1533 O O . HIS A 1 199 ? -25.373 -17.375 32.086 1.00 89.62 199 HIS A O 1
ATOM 1539 N N . GLY A 1 200 ? -26.019 -17.510 34.228 1.00 88.12 200 GLY A N 1
ATOM 1540 C CA . GLY A 1 200 ? -26.739 -18.781 34.083 1.00 88.12 200 GLY A CA 1
ATOM 1541 C C . GLY A 1 200 ? -27.912 -18.703 33.101 1.00 88.12 200 GLY A C 1
ATOM 1542 O O . GLY A 1 200 ? -28.214 -19.680 32.417 1.00 88.12 200 GLY A O 1
ATOM 1543 N N . ASN A 1 201 ? -28.508 -17.517 32.936 1.00 90.56 201 ASN A N 1
ATOM 1544 C CA . ASN A 1 201 ? -29.586 -17.284 31.968 1.00 90.56 201 ASN A CA 1
ATOM 1545 C C . ASN A 1 201 ? -29.146 -17.411 30.504 1.00 90.56 201 ASN A C 1
ATOM 1547 O O . ASN A 1 201 ? -29.995 -17.504 29.623 1.00 90.56 201 ASN A O 1
ATOM 1551 N N . LEU A 1 202 ? -27.840 -17.433 30.223 1.00 95.06 202 LEU A N 1
ATOM 1552 C CA . LEU A 1 202 ? -27.339 -17.675 28.869 1.00 95.06 202 LEU A CA 1
ATOM 1553 C C . LEU A 1 202 ? -27.706 -19.073 28.350 1.00 95.06 202 LEU A C 1
ATOM 1555 O O . LEU A 1 202 ? -27.806 -19.260 27.137 1.00 95.06 202 LEU A O 1
ATOM 1559 N N . SER A 1 203 ? -27.995 -20.016 29.254 1.00 93.88 203 SER A N 1
ATOM 1560 C CA . SER A 1 203 ? -28.486 -21.355 28.911 1.00 93.88 203 SER A CA 1
ATOM 1561 C C . SER A 1 203 ? -29.769 -21.334 28.075 1.00 93.88 203 SER A C 1
ATOM 1563 O O . SER A 1 203 ? -29.943 -22.208 27.231 1.00 93.88 203 SER A O 1
ATOM 1565 N N . VAL A 1 204 ? -30.610 -20.299 28.212 1.00 94.56 204 VAL A N 1
ATOM 1566 C CA . VAL A 1 204 ? -31.809 -20.088 27.376 1.00 94.56 204 VAL A CA 1
ATOM 1567 C C . VAL A 1 204 ? -31.450 -19.942 25.894 1.00 94.56 204 VAL A C 1
ATOM 1569 O O . VAL A 1 204 ? -32.222 -20.336 25.026 1.00 94.56 204 VAL A O 1
ATOM 1572 N N . TYR A 1 205 ? -30.260 -19.423 25.592 1.00 95.56 205 TYR A N 1
ATOM 1573 C CA . TYR A 1 205 ? -29.739 -19.306 24.229 1.00 95.56 205 TYR A CA 1
ATOM 1574 C C . TYR A 1 205 ? -28.838 -20.483 23.827 1.00 95.56 205 TYR A C 1
ATOM 1576 O O . TYR A 1 205 ? -28.159 -20.409 22.805 1.00 95.56 205 TYR A O 1
ATOM 1584 N N . GLY A 1 206 ? -28.775 -21.547 24.635 1.00 95.81 206 GLY A N 1
ATOM 1585 C CA . GLY A 1 206 ? -27.907 -22.698 24.388 1.00 95.81 206 GLY A CA 1
ATOM 1586 C C . GLY A 1 206 ? -26.414 -22.374 24.478 1.00 95.81 206 GLY A C 1
ATOM 1587 O O . GLY A 1 206 ? -25.602 -23.060 23.860 1.00 95.81 206 GLY A O 1
ATOM 1588 N N . VAL A 1 207 ? -26.029 -21.327 25.215 1.00 96.75 207 VAL A N 1
ATOM 1589 C CA . VAL A 1 207 ? -24.625 -20.927 25.397 1.00 96.75 207 VAL A CA 1
ATOM 1590 C C . VAL A 1 207 ? -24.288 -20.745 26.875 1.00 96.75 207 VAL A C 1
ATOM 1592 O O . VAL A 1 207 ? -25.144 -20.425 27.694 1.00 96.75 207 VAL A O 1
ATOM 1595 N N . ARG A 1 208 ? -23.020 -20.937 27.229 1.00 96.31 208 ARG A N 1
ATOM 1596 C CA . ARG A 1 208 ? -22.465 -20.632 28.551 1.00 96.31 208 ARG A CA 1
ATOM 1597 C C . ARG A 1 208 ? -21.253 -19.724 28.411 1.00 96.31 208 ARG A C 1
ATOM 1599 O O . ARG A 1 208 ? -20.569 -19.745 27.390 1.00 96.31 208 ARG A O 1
ATOM 1606 N N . LEU A 1 209 ? -21.000 -18.922 29.437 1.00 96.81 209 LEU A N 1
ATOM 1607 C CA . LEU A 1 209 ? -19.821 -18.068 29.512 1.00 96.81 209 LEU A CA 1
ATOM 1608 C C . LEU A 1 209 ? -18.716 -18.802 30.277 1.00 96.81 209 LEU A C 1
ATOM 1610 O O . LEU A 1 209 ? -18.948 -19.255 31.396 1.00 96.81 209 LEU A O 1
ATOM 1614 N N . GLU A 1 210 ? -17.530 -18.906 29.688 1.00 96.12 210 GLU A N 1
ATOM 1615 C CA . GLU A 1 210 ? -16.358 -19.543 30.295 1.00 96.12 210 GLU A CA 1
ATOM 1616 C C . GLU A 1 210 ? -15.220 -18.543 30.476 1.00 96.12 210 GLU A C 1
ATOM 1618 O O . GLU A 1 210 ? -15.029 -17.656 29.646 1.00 96.12 210 GLU A O 1
ATOM 1623 N N . GLY A 1 211 ? -14.449 -18.713 31.554 1.00 95.56 211 GLY A N 1
ATOM 1624 C CA . GLY A 1 211 ? -13.251 -17.912 31.815 1.00 95.56 211 GLY A CA 1
ATOM 1625 C C . GLY A 1 211 ? -13.522 -16.511 32.366 1.00 95.56 211 GLY A C 1
ATOM 1626 O O . GLY A 1 211 ? -12.725 -15.598 32.155 1.00 95.56 211 GLY A O 1
ATOM 1627 N N . TRP A 1 212 ? -14.641 -16.318 33.078 1.00 95.88 212 TRP A N 1
ATOM 1628 C CA . TRP A 1 212 ? -14.891 -15.060 33.788 1.00 95.88 212 TRP A CA 1
ATOM 1629 C C . TRP A 1 212 ? -13.799 -14.823 34.846 1.00 95.88 212 TRP A C 1
ATOM 1631 O O . TRP A 1 212 ? -13.607 -15.691 35.703 1.00 95.88 212 TRP A O 1
ATOM 1641 N N . PRO A 1 213 ? -13.090 -13.678 34.831 1.00 95.56 213 PRO A N 1
ATOM 1642 C CA . PRO A 1 213 ? -12.025 -13.420 35.795 1.00 95.56 213 PRO A CA 1
ATOM 1643 C C . PRO A 1 213 ? -12.550 -13.402 37.237 1.00 95.56 213 PRO A C 1
ATOM 1645 O O . PRO A 1 213 ? -13.464 -12.645 37.559 1.00 95.56 213 PRO A O 1
ATOM 1648 N N . SER A 1 214 ? -11.940 -14.187 38.130 1.00 94.62 214 SER A N 1
ATOM 1649 C CA . SER A 1 214 ? -12.353 -14.294 39.542 1.00 94.62 214 SER A CA 1
ATOM 1650 C C . SER A 1 214 ? -12.205 -12.989 40.333 1.00 94.62 214 SER A C 1
ATOM 1652 O O . SER A 1 214 ? -12.864 -12.805 41.352 1.00 94.62 214 SER A O 1
ATOM 1654 N N . SER A 1 215 ? -11.371 -12.062 39.855 1.00 93.56 215 SER A N 1
ATOM 1655 C CA . SER A 1 215 ? -11.155 -10.740 40.451 1.00 93.56 215 SER A CA 1
ATOM 1656 C C . SER A 1 215 ? -12.230 -9.703 40.094 1.00 93.56 215 SER A C 1
ATOM 1658 O O . SER A 1 215 ? -12.231 -8.607 40.660 1.00 93.56 215 SER A O 1
ATOM 1660 N N . ILE A 1 216 ? -13.136 -10.009 39.156 1.00 95.69 216 ILE A N 1
ATOM 1661 C CA . ILE A 1 216 ? -14.166 -9.078 38.679 1.00 95.69 216 ILE A CA 1
ATOM 1662 C C . ILE A 1 216 ? -15.543 -9.550 39.168 1.00 95.69 216 ILE A C 1
ATOM 1664 O O . ILE A 1 216 ? -15.953 -10.666 38.841 1.00 95.69 216 ILE A O 1
ATOM 1668 N N . PRO A 1 217 ? -16.303 -8.720 39.907 1.00 95.75 217 PRO A N 1
ATOM 1669 C CA . PRO A 1 217 ? -17.640 -9.095 40.350 1.00 95.75 217 PRO A CA 1
ATOM 1670 C C . PRO A 1 217 ? -18.600 -9.217 39.156 1.00 95.75 217 PRO A C 1
ATOM 1672 O O . PRO A 1 217 ? -18.484 -8.486 38.173 1.00 95.75 217 PRO A O 1
ATOM 1675 N N . MET A 1 218 ? -19.578 -10.121 39.251 1.00 94.88 218 MET A N 1
ATOM 1676 C CA . MET A 1 218 ? -20.621 -10.302 38.230 1.00 94.88 218 MET A CA 1
ATOM 1677 C C . MET A 1 218 ? -21.630 -9.145 38.288 1.00 94.88 218 MET A C 1
ATOM 1679 O O . MET A 1 218 ? -22.689 -9.236 38.910 1.00 94.88 218 MET A O 1
ATOM 1683 N N . GLN A 1 219 ? -21.254 -8.009 37.705 1.00 95.69 219 GLN A N 1
ATOM 1684 C CA . GLN A 1 219 ? -22.028 -6.770 37.682 1.00 95.69 219 GLN A CA 1
ATOM 1685 C C . GLN A 1 219 ? -21.950 -6.105 36.305 1.00 95.69 219 GLN A C 1
ATOM 1687 O O . GLN A 1 219 ? -21.085 -6.412 35.485 1.00 95.69 219 GLN A O 1
ATOM 1692 N N . ASN A 1 220 ? -22.861 -5.164 36.049 1.00 94.62 220 ASN A N 1
ATOM 1693 C CA . ASN A 1 220 ? -22.867 -4.398 34.804 1.00 94.62 220 ASN A CA 1
ATOM 1694 C C . ASN A 1 220 ? -21.562 -3.585 34.645 1.00 94.62 220 ASN A C 1
ATOM 1696 O O . ASN A 1 220 ? -21.115 -2.988 35.627 1.00 94.62 220 ASN A O 1
ATOM 1700 N N . PRO A 1 221 ? -21.022 -3.417 33.418 1.00 94.75 221 PRO A N 1
ATOM 1701 C CA . PRO A 1 221 ? -19.847 -2.581 33.141 1.00 94.75 221 PRO A CA 1
ATOM 1702 C C . PRO A 1 221 ? -19.943 -1.152 33.693 1.00 94.75 221 PRO A C 1
ATOM 1704 O O . PRO A 1 221 ? -18.935 -0.507 33.981 1.00 94.75 221 PRO A O 1
ATOM 1707 N N . SER A 1 222 ? -21.166 -0.637 33.864 1.00 93.31 222 SER A N 1
ATOM 1708 C CA . SER A 1 222 ? -21.424 0.672 34.464 1.00 93.31 222 SER A CA 1
ATOM 1709 C C . SER A 1 222 ? -21.045 0.763 35.944 1.00 93.31 222 SER A C 1
ATOM 1711 O O . SER A 1 222 ? -20.620 1.847 36.344 1.00 93.31 222 SER A O 1
ATOM 1713 N N . ALA A 1 223 ? -21.162 -0.336 36.698 1.00 94.56 223 ALA A N 1
ATOM 1714 C CA . ALA A 1 223 ? -20.825 -0.455 38.119 1.00 94.56 223 ALA A CA 1
ATOM 1715 C C . ALA A 1 223 ? -19.361 -0.869 38.366 1.00 94.56 223 ALA A C 1
ATOM 1717 O O . ALA A 1 223 ? -18.856 -0.712 39.474 1.00 94.56 223 ALA A O 1
ATOM 1718 N N . LEU A 1 224 ? -18.671 -1.369 37.336 1.00 94.62 224 LEU A N 1
ATOM 1719 C CA . LEU A 1 224 ? -17.264 -1.760 37.411 1.00 94.62 224 LEU A CA 1
ATOM 1720 C C . LEU A 1 224 ? -16.322 -0.550 37.325 1.00 94.62 224 LEU A C 1
ATOM 1722 O O . LEU A 1 224 ? -16.606 0.449 36.652 1.00 94.62 224 LEU A O 1
ATOM 1726 N N . SER A 1 225 ? -15.150 -0.672 37.951 1.00 96.12 225 SER A N 1
ATOM 1727 C CA . SER A 1 225 ? -14.067 0.303 37.809 1.00 96.12 225 SER A CA 1
ATOM 1728 C C . SER A 1 225 ? -13.473 0.288 36.392 1.00 96.12 225 SER A C 1
ATOM 1730 O O . SER A 1 225 ? -13.665 -0.650 35.611 1.00 96.12 225 SER A O 1
ATOM 1732 N N . SER A 1 226 ? -12.706 1.321 36.031 1.00 93.88 226 SER A N 1
ATOM 1733 C CA . SER A 1 226 ? -12.021 1.361 34.73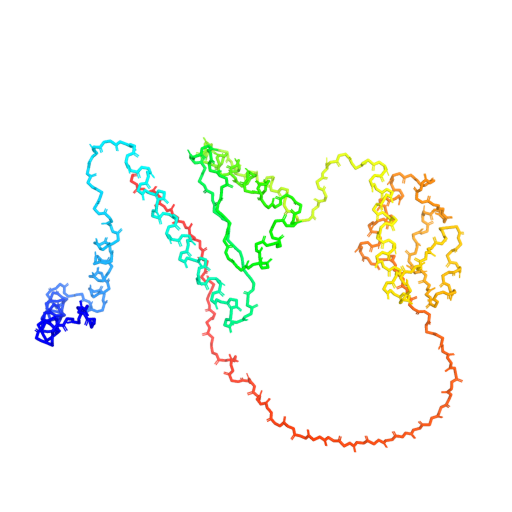0 1.00 93.88 226 SER A CA 1
ATOM 1734 C C . SER A 1 226 ? -10.997 0.231 34.573 1.00 93.88 226 SER A C 1
ATOM 1736 O O . SER A 1 226 ? -10.868 -0.321 33.485 1.00 93.88 226 SER A O 1
ATOM 1738 N N . SER A 1 227 ? -10.292 -0.152 35.645 1.00 95.31 227 SER A N 1
ATOM 1739 C CA . SER A 1 227 ? -9.330 -1.261 35.597 1.00 95.31 227 SER A CA 1
ATOM 1740 C C . SER A 1 227 ? -10.022 -2.609 35.393 1.00 95.31 227 SER A C 1
ATOM 1742 O O . SER A 1 227 ? -9.559 -3.409 34.585 1.00 95.31 227 SER A O 1
ATOM 1744 N N . GLN A 1 228 ? -11.166 -2.833 36.045 1.00 96.94 228 GLN A N 1
ATOM 1745 C CA . GLN A 1 228 ? -11.977 -4.041 35.865 1.00 96.94 228 GLN A CA 1
ATOM 1746 C C . GLN A 1 228 ? -12.560 -4.124 34.452 1.00 96.94 228 GLN A C 1
ATOM 1748 O O . GLN A 1 228 ? -12.449 -5.159 33.803 1.00 96.94 228 GLN A O 1
ATOM 1753 N N . ASN A 1 229 ? -13.118 -3.025 33.934 1.00 96.88 229 ASN A N 1
ATOM 1754 C CA . ASN A 1 229 ? -13.617 -2.986 32.558 1.00 96.88 229 ASN A CA 1
ATOM 1755 C C . ASN A 1 229 ? -12.504 -3.246 31.530 1.00 96.88 229 ASN A C 1
ATOM 1757 O O . ASN A 1 229 ? -12.738 -3.932 30.535 1.00 96.88 229 ASN A O 1
ATOM 1761 N N . ARG A 1 230 ? -11.284 -2.749 31.779 1.00 95.69 230 ARG A N 1
ATOM 1762 C CA . ARG A 1 230 ? -10.125 -3.011 30.918 1.00 95.69 230 ARG A CA 1
ATOM 1763 C C . ARG A 1 230 ? -9.726 -4.483 30.954 1.00 95.69 230 ARG A C 1
ATOM 1765 O O . ARG A 1 230 ? -9.630 -5.097 29.900 1.00 95.69 230 ARG A O 1
ATOM 1772 N N . ALA A 1 231 ? -9.602 -5.064 32.146 1.00 96.25 231 ALA A N 1
ATOM 1773 C CA . ALA A 1 231 ? -9.308 -6.486 32.302 1.00 96.25 231 ALA A CA 1
ATOM 1774 C C . ALA A 1 231 ? -10.361 -7.373 31.614 1.00 96.25 231 ALA A C 1
ATOM 1776 O O . ALA A 1 231 ? -10.013 -8.362 30.973 1.00 96.25 231 ALA A O 1
ATOM 1777 N N . LEU A 1 232 ? -11.641 -6.993 31.679 1.00 96.44 232 LEU A N 1
ATOM 1778 C CA . LEU A 1 232 ? -12.719 -7.719 31.012 1.00 96.44 232 LEU A CA 1
ATOM 1779 C C . LEU A 1 232 ? -12.634 -7.619 29.483 1.00 96.44 232 LEU A C 1
ATOM 1781 O O . LEU A 1 232 ? -12.778 -8.623 28.786 1.00 96.44 232 LEU A O 1
ATOM 1785 N N . ARG A 1 233 ? -12.367 -6.420 28.950 1.00 96.19 233 ARG A N 1
ATOM 1786 C CA . ARG A 1 233 ? -12.141 -6.211 27.514 1.00 96.19 233 ARG A CA 1
ATOM 1787 C C . ARG A 1 233 ? -10.957 -7.035 27.014 1.00 96.19 233 ARG A C 1
ATOM 1789 O O . ARG A 1 233 ? -11.053 -7.665 25.961 1.00 96.19 233 ARG A O 1
ATOM 1796 N N . ASP A 1 234 ? -9.854 -7.018 27.751 1.00 95.44 234 ASP A N 1
ATOM 1797 C CA . ASP A 1 234 ? -8.633 -7.719 27.367 1.00 95.44 234 ASP A CA 1
ATOM 1798 C C . ASP A 1 234 ? -8.861 -9.242 27.415 1.00 95.44 234 ASP A C 1
ATOM 1800 O O . ASP A 1 234 ? -8.475 -9.947 26.485 1.00 95.44 234 ASP A O 1
ATOM 1804 N N . ALA A 1 235 ? -9.611 -9.746 28.403 1.00 95.56 235 ALA A N 1
ATOM 1805 C CA . ALA A 1 235 ? -10.008 -11.153 28.470 1.00 95.56 235 ALA A CA 1
ATOM 1806 C C . ALA A 1 235 ? -10.887 -11.595 27.282 1.00 95.56 235 ALA A C 1
ATOM 1808 O O . ALA A 1 235 ? -10.671 -12.669 26.720 1.00 95.56 235 ALA A O 1
ATOM 1809 N N . LEU A 1 236 ? -11.840 -10.755 26.854 1.00 96.25 236 LEU A N 1
ATOM 1810 C CA . LEU A 1 236 ? -12.654 -11.001 25.651 1.00 96.25 236 LEU A CA 1
ATOM 1811 C C . LEU A 1 236 ? -11.814 -10.963 24.367 1.00 96.25 236 LEU A C 1
ATOM 1813 O O . LEU A 1 236 ? -12.097 -11.689 23.420 1.00 96.25 236 LEU A O 1
ATOM 1817 N N . SER A 1 237 ? -10.802 -10.094 24.317 1.00 92.50 237 SER A N 1
ATOM 1818 C CA . SER A 1 237 ? -9.946 -9.910 23.137 1.00 92.50 237 SER A CA 1
ATOM 1819 C C . SER A 1 237 ? -8.956 -11.055 22.965 1.00 92.50 237 SER A C 1
ATOM 1821 O O . SER A 1 237 ? -8.739 -11.515 21.850 1.00 92.50 237 SER A O 1
ATOM 1823 N N . ASN A 1 238 ? -8.402 -11.540 24.075 1.00 93.50 238 ASN A N 1
ATOM 1824 C CA . ASN A 1 238 ? -7.426 -12.626 24.088 1.00 93.50 238 ASN A CA 1
ATOM 1825 C C . ASN A 1 238 ? -8.093 -14.013 24.093 1.00 93.50 238 ASN A C 1
ATOM 1827 O O . ASN A 1 238 ? -7.401 -15.026 24.107 1.00 93.50 238 ASN A O 1
ATOM 1831 N N . GLY A 1 239 ? -9.430 -14.073 24.121 1.00 93.75 239 GLY A N 1
ATOM 1832 C CA . GLY A 1 239 ? -10.199 -15.318 24.105 1.00 93.75 239 GLY A CA 1
ATOM 1833 C C . GLY A 1 239 ? -10.172 -16.111 25.415 1.00 93.75 239 GLY A C 1
ATOM 1834 O O . GLY A 1 239 ? -10.650 -17.246 25.440 1.00 93.75 239 GLY A O 1
ATOM 1835 N N . THR A 1 240 ? -9.642 -15.541 26.504 1.00 96.06 240 THR A N 1
ATOM 1836 C CA . THR A 1 240 ? -9.696 -16.176 27.829 1.00 96.06 240 THR A CA 1
ATOM 1837 C C . THR A 1 240 ? -11.113 -16.152 28.387 1.00 96.06 240 THR A C 1
ATOM 1839 O O . THR A 1 240 ? -11.534 -17.135 28.986 1.00 96.06 240 THR A O 1
ATOM 1842 N N . LEU A 1 241 ? -11.860 -15.074 28.125 1.00 96.38 241 LEU A N 1
ATOM 1843 C CA . LEU A 1 241 ? -13.301 -14.990 28.342 1.00 96.38 241 LEU A CA 1
ATOM 1844 C C . LEU A 1 241 ? -14.026 -15.223 27.015 1.00 96.38 241 LEU A C 1
ATOM 1846 O O . LEU A 1 241 ? -13.897 -14.426 26.085 1.00 96.38 241 LEU A O 1
ATOM 1850 N N . LYS A 1 242 ? -14.813 -16.297 26.926 1.00 97.00 242 LYS A N 1
ATOM 1851 C CA . LYS A 1 242 ? -15.488 -16.699 25.683 1.00 97.00 242 LYS A CA 1
ATOM 1852 C C . LYS A 1 242 ? -16.865 -17.303 25.932 1.00 97.00 242 LYS A C 1
ATOM 1854 O O . LYS A 1 242 ? -17.151 -17.827 27.008 1.00 97.00 242 LYS A O 1
ATOM 1859 N N . PHE A 1 243 ? -17.714 -17.239 24.912 1.00 97.62 243 PHE A N 1
ATOM 1860 C CA . PHE A 1 243 ? -19.000 -17.927 24.896 1.00 97.62 243 PHE A CA 1
ATOM 1861 C C . PHE A 1 243 ? -18.818 -19.296 24.242 1.00 97.62 243 PHE A C 1
ATOM 1863 O O . PHE A 1 243 ? -18.244 -19.393 23.160 1.00 97.62 243 PHE A O 1
ATOM 1870 N N . CYS A 1 244 ? -19.323 -20.339 24.890 1.00 96.31 244 CYS A N 1
ATOM 1871 C CA . CYS A 1 244 ? -19.282 -21.712 24.401 1.00 96.31 244 CYS A CA 1
ATOM 1872 C C . CYS A 1 244 ? -20.709 -22.226 24.233 1.00 96.31 244 CYS A C 1
ATOM 1874 O O . CYS A 1 244 ? -21.567 -21.974 25.082 1.00 96.31 244 CYS A O 1
ATOM 1876 N N . ARG A 1 245 ? -20.978 -22.958 23.151 1.00 95.81 245 ARG A N 1
ATOM 1877 C CA . ARG A 1 245 ? -22.279 -23.599 22.954 1.00 95.81 245 ARG A CA 1
ATOM 1878 C C . ARG A 1 245 ? -22.414 -24.755 23.942 1.00 95.81 245 ARG A C 1
ATOM 1880 O O . ARG A 1 245 ? -21.495 -25.557 24.090 1.00 95.81 245 ARG A O 1
ATOM 1887 N N . ILE A 1 246 ? -23.541 -24.824 24.640 1.00 94.06 246 ILE A N 1
ATOM 1888 C CA . ILE A 1 246 ? -23.865 -25.974 25.478 1.00 94.06 246 ILE A CA 1
ATOM 1889 C C . ILE A 1 246 ? -24.253 -27.078 24.500 1.00 94.06 246 ILE A C 1
ATOM 1891 O O . ILE A 1 246 ? -25.337 -27.043 23.920 1.00 94.06 246 ILE A O 1
ATOM 1895 N N . HIS A 1 247 ? -23.346 -28.023 24.266 1.00 80.44 247 HIS A N 1
ATOM 1896 C CA . HIS A 1 247 ? -23.715 -29.274 23.625 1.00 80.44 247 HIS A CA 1
ATOM 1897 C C . HIS A 1 247 ? -24.639 -29.988 24.601 1.00 80.44 247 HIS A C 1
ATOM 1899 O O . HIS A 1 247 ? -24.203 -30.520 25.618 1.00 80.44 247 HIS A O 1
ATOM 1905 N N . THR A 1 248 ? -25.942 -29.905 24.346 1.00 58.06 248 THR A N 1
ATOM 1906 C CA . THR A 1 248 ? -26.889 -30.817 24.964 1.00 58.06 248 THR A CA 1
ATOM 1907 C C . THR A 1 248 ? -26.505 -32.187 24.432 1.00 58.06 248 THR A C 1
ATOM 1909 O O . THR A 1 248 ? -26.811 -32.518 23.289 1.00 58.06 248 THR A O 1
ATOM 1912 N N . GLU A 1 249 ? -25.739 -32.943 25.213 1.00 48.75 249 GLU A N 1
ATOM 1913 C CA . GLU A 1 249 ? -25.607 -34.377 25.018 1.00 48.75 249 GLU A CA 1
ATOM 1914 C C . GLU A 1 249 ? -27.012 -34.954 25.201 1.00 48.75 249 GLU A C 1
ATOM 1916 O O . GLU A 1 249 ? -27.441 -35.316 26.294 1.00 48.75 249 GLU A O 1
ATOM 1921 N N . SER A 1 250 ? -27.788 -34.967 24.118 1.00 43.19 250 SER A N 1
ATOM 1922 C CA . SER A 1 250 ? -28.833 -35.956 23.961 1.00 43.19 250 SER A CA 1
ATOM 1923 C C . SER A 1 250 ? -28.105 -37.287 23.915 1.00 43.19 250 SER A C 1
ATOM 1925 O O . SER A 1 250 ? -27.542 -37.672 22.892 1.00 43.19 250 SER A O 1
ATOM 1927 N N . SER A 1 251 ? -28.062 -37.945 25.068 1.00 41.75 251 SER A N 1
ATOM 1928 C CA . SER A 1 251 ? -27.720 -39.348 25.230 1.00 41.75 251 SER A CA 1
ATOM 1929 C C . SER A 1 251 ? -28.676 -40.188 24.381 1.00 41.75 251 SER A C 1
ATOM 1931 O O . SER A 1 251 ? -29.655 -40.736 24.873 1.00 41.75 251 SER A O 1
ATOM 1933 N N . THR A 1 252 ? -28.419 -40.262 23.082 1.00 37.88 252 THR A N 1
ATOM 1934 C CA . THR A 1 252 ? -28.975 -41.277 22.191 1.00 37.88 252 THR A CA 1
ATOM 1935 C C . THR A 1 252 ? -27.835 -42.189 21.799 1.00 37.88 252 THR A C 1
ATOM 1937 O O . THR A 1 252 ? -27.050 -41.920 20.891 1.00 37.88 252 THR A O 1
ATOM 1940 N N . SER A 1 253 ? -27.732 -43.258 22.576 1.00 43.09 253 SER A N 1
ATOM 1941 C CA . SER A 1 253 ? -27.012 -44.473 22.252 1.00 43.09 253 SER A CA 1
ATOM 1942 C C . SER A 1 253 ? -27.410 -44.979 20.860 1.00 43.09 253 SER A C 1
ATOM 1944 O O . SER A 1 253 ? -28.594 -45.004 20.538 1.00 43.09 253 SER A O 1
ATOM 1946 N N . SER A 1 254 ? -26.405 -45.446 20.108 1.00 44.34 254 SER A N 1
ATOM 1947 C CA . SER A 1 254 ? -26.467 -46.421 19.002 1.00 44.34 254 SER A CA 1
ATOM 1948 C C . SER A 1 254 ? -27.416 -46.144 17.827 1.00 44.34 254 SER A C 1
ATOM 1950 O O . SER A 1 254 ? -28.625 -46.193 17.987 1.00 44.34 254 SER A O 1
ATOM 1952 N N . VAL A 1 255 ? -26.871 -46.049 16.610 1.00 40.72 255 VAL A N 1
ATOM 1953 C CA . VAL A 1 255 ? -26.849 -47.168 15.644 1.00 40.72 255 VAL A CA 1
ATOM 1954 C C . VAL A 1 255 ? -25.818 -46.853 14.552 1.00 40.72 255 VAL A C 1
ATOM 1956 O O . VAL A 1 255 ? -25.790 -45.764 13.986 1.00 40.72 255 VAL A O 1
ATOM 1959 N N . ALA A 1 256 ? -24.943 -47.828 14.307 1.00 48.88 256 ALA A N 1
ATOM 1960 C CA . ALA A 1 256 ? -24.013 -47.879 13.191 1.00 48.88 256 ALA A CA 1
ATOM 1961 C C . ALA A 1 256 ? -24.764 -47.934 11.852 1.00 48.88 256 ALA A C 1
ATOM 1963 O O . ALA A 1 256 ? -25.764 -48.636 11.727 1.00 48.88 256 ALA A O 1
ATOM 1964 N N . GLY A 1 257 ? -24.249 -47.241 10.842 1.00 36.56 257 GLY A N 1
ATOM 1965 C CA . GLY A 1 257 ? -24.779 -47.299 9.485 1.00 36.56 257 GLY A CA 1
ATOM 1966 C C . GLY A 1 257 ? -23.763 -46.764 8.494 1.00 36.56 257 GLY A C 1
ATOM 1967 O O . GLY A 1 257 ? -23.737 -45.573 8.202 1.00 36.56 257 GLY A O 1
ATOM 1968 N N . GLU A 1 258 ? -22.904 -47.662 8.022 1.00 42.38 258 GLU A N 1
ATOM 1969 C CA . GLU A 1 258 ? -22.080 -47.490 6.830 1.00 42.38 258 GLU A CA 1
ATOM 1970 C C . GLU A 1 258 ? -22.946 -47.081 5.634 1.00 42.38 258 GLU A C 1
ATOM 1972 O O . GLU A 1 258 ? -23.941 -47.741 5.344 1.00 42.38 258 GLU A O 1
ATOM 1977 N N . THR A 1 259 ? -22.524 -46.080 4.859 1.00 38.25 259 THR A N 1
ATOM 1978 C CA . THR A 1 259 ? -22.594 -46.187 3.393 1.00 38.25 259 THR A CA 1
ATOM 1979 C C . THR A 1 259 ? -21.516 -45.314 2.754 1.00 38.25 259 THR A C 1
ATOM 1981 O O . THR A 1 259 ? -21.625 -44.095 2.649 1.00 38.25 259 THR A O 1
ATOM 1984 N N . PHE A 1 260 ? -20.448 -45.990 2.344 1.00 40.56 260 PHE A N 1
ATOM 1985 C CA . PHE A 1 260 ? -19.447 -45.537 1.389 1.00 40.56 260 PHE A CA 1
ATOM 1986 C C . PHE A 1 260 ? -20.081 -45.476 -0.007 1.00 40.56 260 PHE A C 1
ATOM 1988 O O . PHE A 1 260 ? -20.598 -46.491 -0.451 1.00 40.56 260 PHE A O 1
ATOM 1995 N N . TYR A 1 261 ? -19.976 -44.346 -0.710 1.00 38.84 261 TYR A N 1
ATOM 1996 C CA . TYR A 1 261 ? -19.826 -44.287 -2.171 1.00 38.84 261 TYR A CA 1
ATOM 1997 C C . TYR A 1 261 ? -19.140 -42.965 -2.532 1.00 38.84 261 TYR A C 1
ATOM 1999 O O . TYR A 1 261 ? -19.688 -41.884 -2.325 1.00 38.84 261 TYR A O 1
ATOM 2007 N N . GLY A 1 262 ? -17.913 -43.065 -3.046 1.00 37.66 262 GLY A N 1
ATOM 2008 C CA . GLY A 1 262 ? -17.237 -41.963 -3.727 1.00 37.66 262 GLY A CA 1
ATOM 2009 C C . GLY A 1 262 ? -17.822 -41.714 -5.122 1.00 37.66 262 GLY A C 1
ATOM 2010 O O . GLY A 1 262 ? -18.611 -42.512 -5.632 1.00 37.66 262 GLY A O 1
ATOM 2011 N N . PRO A 1 263 ? -17.362 -40.644 -5.780 1.00 45.91 263 PRO A N 1
ATOM 2012 C CA . PRO A 1 263 ? -16.639 -40.865 -7.024 1.00 45.91 263 PRO A CA 1
ATOM 2013 C C . PRO A 1 263 ? -15.275 -40.173 -7.001 1.00 45.91 263 PRO A C 1
ATOM 2015 O O . PRO A 1 263 ? -15.138 -38.984 -6.726 1.00 45.91 263 PRO A O 1
ATOM 2018 N N . THR A 1 264 ? -14.262 -40.964 -7.331 1.00 45.78 264 THR A N 1
ATOM 2019 C CA . THR A 1 264 ? -12.893 -40.565 -7.645 1.00 45.78 264 THR A CA 1
ATOM 2020 C C . THR A 1 264 ? -12.871 -39.590 -8.822 1.00 45.78 264 THR A C 1
ATOM 2022 O O . THR A 1 264 ? -13.038 -39.992 -9.972 1.00 45.78 264 THR A O 1
ATOM 2025 N N . GLY A 1 265 ? -12.639 -38.313 -8.526 1.00 39.47 265 GLY A N 1
ATOM 2026 C CA . GLY A 1 265 ? -12.267 -37.279 -9.486 1.00 39.47 265 GLY A CA 1
ATOM 2027 C C . GLY A 1 265 ? -10.816 -36.883 -9.259 1.00 39.47 265 GLY A C 1
ATOM 2028 O O . GLY A 1 265 ? -10.525 -36.004 -8.458 1.00 39.47 265 GLY A O 1
ATOM 2029 N N . ASN A 1 266 ? -9.923 -37.594 -9.939 1.00 50.50 266 ASN A N 1
ATOM 2030 C CA . ASN A 1 266 ? -8.501 -37.306 -10.060 1.00 50.50 266 ASN A CA 1
ATOM 2031 C C . ASN A 1 266 ? -8.298 -35.869 -10.581 1.00 50.50 266 ASN A C 1
ATOM 2033 O O . ASN A 1 266 ? -8.610 -35.589 -11.739 1.00 50.50 266 ASN A O 1
ATOM 2037 N N . LEU A 1 267 ? -7.803 -34.965 -9.733 1.00 45.03 267 LEU A N 1
ATOM 2038 C CA . LEU A 1 267 ? -7.390 -33.622 -10.132 1.00 45.03 267 LEU A CA 1
ATOM 2039 C C . LEU A 1 267 ? -6.139 -33.215 -9.346 1.00 45.03 267 LEU A C 1
ATOM 2041 O O . LEU A 1 267 ? -6.216 -32.749 -8.214 1.00 45.03 267 LEU A O 1
ATOM 2045 N N . GLY A 1 268 ? -4.994 -33.405 -9.999 1.00 40.72 268 GLY A N 1
ATOM 2046 C CA . GLY A 1 268 ? -3.821 -32.549 -9.847 1.00 40.72 268 GLY A CA 1
ATOM 2047 C C . GLY A 1 268 ? -3.026 -32.716 -8.562 1.00 40.72 268 GLY A C 1
ATOM 2048 O O . GLY A 1 268 ? -3.039 -31.846 -7.699 1.00 40.72 268 GLY A O 1
ATOM 2049 N N . ASP A 1 269 ? -2.248 -33.789 -8.507 1.00 42.06 269 ASP A N 1
ATOM 2050 C CA . ASP A 1 269 ? -0.998 -33.839 -7.757 1.00 42.06 269 ASP A CA 1
ATOM 2051 C C . ASP A 1 269 ? -0.086 -32.663 -8.185 1.00 42.06 269 ASP A C 1
ATOM 2053 O O . ASP A 1 269 ? 0.547 -32.687 -9.240 1.00 42.06 269 ASP A O 1
ATOM 2057 N N . LEU A 1 270 ? -0.088 -31.584 -7.396 1.00 43.50 270 LEU A N 1
ATOM 2058 C CA . LEU A 1 270 ? 0.729 -30.375 -7.590 1.00 43.50 270 LEU A CA 1
ATOM 2059 C C . LEU A 1 270 ? 2.119 -30.501 -6.934 1.00 43.50 270 LEU A C 1
ATOM 2061 O O . LEU A 1 270 ? 2.775 -29.494 -6.666 1.00 43.50 270 LEU A O 1
ATOM 2065 N N . SER A 1 271 ? 2.592 -31.725 -6.683 1.00 52.97 271 SER A N 1
ATOM 2066 C CA . SER A 1 271 ? 3.898 -31.986 -6.061 1.00 52.97 271 SER A CA 1
ATOM 2067 C C . SER A 1 271 ? 5.111 -31.601 -6.925 1.00 52.97 271 SER A C 1
ATOM 2069 O O . SER A 1 271 ? 6.223 -31.559 -6.412 1.00 52.97 271 SER A O 1
ATOM 2071 N N . TRP A 1 272 ? 4.911 -31.212 -8.190 1.00 54.59 272 TRP A N 1
ATOM 2072 C CA . TRP A 1 272 ? 5.967 -30.709 -9.087 1.00 54.59 272 TRP A CA 1
ATOM 2073 C C . TRP A 1 272 ? 6.155 -29.181 -9.062 1.00 54.59 272 TRP A C 1
ATOM 2075 O O . TRP A 1 272 ? 7.103 -28.678 -9.655 1.00 54.59 272 TRP A O 1
ATOM 2085 N N . VAL A 1 273 ? 5.277 -28.415 -8.397 1.00 44.97 273 VAL A N 1
ATOM 2086 C CA . VAL A 1 273 ? 5.375 -26.935 -8.348 1.00 44.97 273 VAL A CA 1
ATOM 2087 C C . VAL A 1 273 ? 6.339 -26.446 -7.255 1.00 44.97 273 VAL A C 1
ATOM 2089 O O . VAL A 1 273 ? 6.678 -25.267 -7.200 1.00 44.97 273 VAL A O 1
ATOM 2092 N N . ILE A 1 274 ? 6.837 -27.344 -6.402 1.00 53.31 274 ILE A N 1
ATOM 2093 C CA . ILE A 1 274 ? 7.777 -27.005 -5.331 1.00 53.31 274 ILE A CA 1
ATOM 2094 C C . ILE A 1 274 ? 8.917 -28.019 -5.340 1.00 53.31 274 ILE A C 1
ATOM 2096 O O . ILE A 1 274 ? 8.915 -28.945 -4.538 1.00 53.31 274 ILE A O 1
ATOM 2100 N N . SER A 1 275 ? 9.866 -27.864 -6.263 1.00 41.03 275 SER A N 1
ATOM 2101 C CA . SER A 1 275 ? 11.244 -28.373 -6.155 1.00 41.03 275 SER A CA 1
ATOM 2102 C C . SER A 1 275 ? 12.091 -27.780 -7.282 1.00 41.03 275 SER A C 1
ATOM 2104 O O . SER A 1 275 ? 12.114 -28.312 -8.383 1.00 41.03 275 SER A O 1
ATOM 2106 N N . ASP A 1 276 ? 12.712 -26.626 -7.040 1.00 39.06 276 ASP A N 1
ATOM 2107 C CA . ASP A 1 276 ? 14.174 -26.520 -7.107 1.00 39.06 276 ASP A CA 1
ATOM 2108 C C . ASP A 1 276 ? 14.648 -25.155 -6.602 1.00 39.06 276 ASP A C 1
ATOM 2110 O O . ASP A 1 276 ? 14.003 -24.120 -6.776 1.00 39.06 276 ASP A O 1
ATOM 2114 N N . GLY A 1 277 ? 15.735 -25.218 -5.838 1.00 41.56 277 GLY A N 1
ATOM 2115 C CA . GLY A 1 277 ? 16.107 -24.246 -4.829 1.00 41.56 277 GLY A CA 1
ATOM 2116 C C . GLY A 1 277 ? 16.778 -22.977 -5.335 1.00 41.56 277 GLY A C 1
ATOM 2117 O O . GLY A 1 277 ? 17.524 -22.974 -6.307 1.00 41.56 277 GLY A O 1
ATOM 2118 N N . TYR A 1 278 ? 16.584 -21.925 -4.547 1.00 40.12 278 TYR A N 1
ATOM 2119 C CA . TYR A 1 278 ? 17.586 -20.897 -4.310 1.00 40.12 278 TYR A CA 1
ATOM 2120 C C . TYR A 1 278 ? 17.564 -20.564 -2.817 1.00 40.12 278 TYR A C 1
ATOM 2122 O O . TYR A 1 278 ? 16.765 -19.757 -2.347 1.00 40.12 278 TYR A O 1
ATOM 2130 N N . ASP A 1 279 ? 18.444 -21.235 -2.075 1.00 46.03 279 ASP A N 1
ATOM 2131 C CA . ASP A 1 279 ? 19.031 -20.672 -0.865 1.00 46.03 279 ASP A CA 1
ATOM 2132 C C . ASP A 1 279 ? 19.963 -19.536 -1.307 1.00 46.03 279 ASP A C 1
ATOM 2134 O O . ASP A 1 279 ? 21.073 -19.787 -1.768 1.00 46.03 279 ASP A O 1
ATOM 2138 N N . ASP A 1 280 ? 19.496 -18.289 -1.215 1.00 43.28 280 ASP A N 1
ATOM 2139 C CA . ASP A 1 280 ? 20.349 -17.163 -0.818 1.00 43.28 280 ASP A CA 1
ATOM 2140 C C . ASP A 1 280 ? 19.491 -15.949 -0.400 1.00 43.28 280 ASP A C 1
ATOM 2142 O O . ASP A 1 280 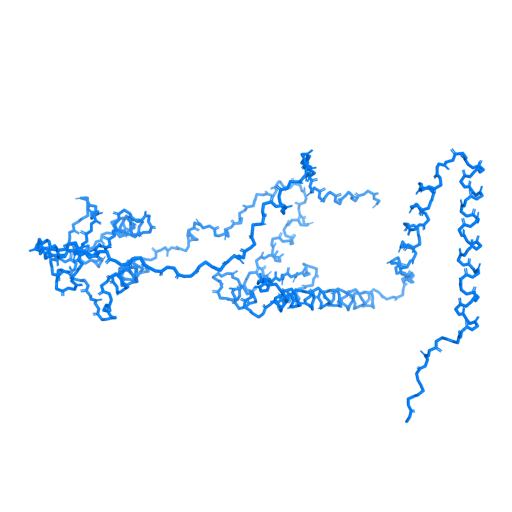? 18.568 -15.553 -1.123 1.00 43.28 280 ASP A O 1
ATOM 2146 N N . PRO A 1 281 ? 19.759 -15.308 0.754 1.00 42.97 281 PRO A N 1
ATOM 2147 C CA . PRO A 1 281 ? 18.986 -14.174 1.225 1.00 42.97 281 PRO A CA 1
ATOM 2148 C C . PRO A 1 281 ? 19.521 -12.895 0.578 1.00 42.97 281 PRO A C 1
ATOM 2150 O O . PRO A 1 281 ? 20.368 -12.194 1.141 1.00 42.97 281 PRO A O 1
ATOM 2153 N N . VAL A 1 282 ? 18.992 -12.525 -0.589 1.00 37.06 282 VAL A N 1
ATOM 2154 C CA . VAL A 1 282 ? 19.205 -11.167 -1.099 1.00 37.06 282 VAL A CA 1
ATOM 2155 C C . VAL A 1 282 ? 18.395 -10.207 -0.234 1.00 37.06 282 VAL A C 1
ATOM 2157 O O . VAL A 1 282 ? 17.187 -10.031 -0.380 1.00 37.06 282 VAL A O 1
ATOM 2160 N N . ARG A 1 283 ? 19.101 -9.569 0.700 1.00 36.50 283 ARG A N 1
ATOM 2161 C CA . ARG A 1 283 ? 18.699 -8.313 1.325 1.00 36.50 283 ARG A CA 1
ATOM 2162 C C . ARG A 1 283 ? 18.403 -7.298 0.220 1.00 36.50 283 ARG A C 1
ATOM 2164 O O . ARG A 1 283 ? 19.315 -6.650 -0.286 1.00 36.50 283 ARG A O 1
ATOM 2171 N N . SER A 1 284 ? 17.130 -7.120 -0.114 1.00 34.62 284 SER A N 1
ATOM 2172 C CA . SER A 1 284 ? 16.641 -5.973 -0.882 1.00 34.62 284 SER A CA 1
ATOM 2173 C C . SER A 1 284 ? 16.720 -4.721 -0.012 1.00 34.62 284 SER A C 1
ATOM 2175 O O . SER A 1 284 ? 15.727 -4.233 0.520 1.00 34.62 284 SER A O 1
ATOM 2177 N N . LEU A 1 285 ? 17.941 -4.235 0.189 1.00 35.28 285 LEU A N 1
ATOM 2178 C CA . LEU A 1 285 ? 18.227 -2.968 0.835 1.00 35.28 285 LEU A CA 1
ATOM 2179 C C . LEU A 1 285 ? 18.443 -1.959 -0.295 1.00 35.28 285 LEU A C 1
ATOM 2181 O O . LEU A 1 285 ? 19.535 -1.842 -0.846 1.00 35.28 285 LEU A O 1
ATOM 2185 N N . LEU A 1 286 ? 17.360 -1.277 -0.680 1.00 35.56 286 LEU A N 1
ATOM 2186 C CA . LEU A 1 286 ? 17.396 -0.083 -1.523 1.00 35.56 286 LEU A CA 1
ATOM 2187 C C . LEU A 1 286 ? 18.146 1.023 -0.763 1.00 35.56 286 LEU A C 1
ATOM 2189 O O . LEU A 1 286 ? 17.548 1.878 -0.116 1.00 35.56 286 LEU A O 1
ATOM 2193 N N . LEU A 1 287 ? 19.476 0.982 -0.812 1.00 32.59 287 LEU A N 1
ATOM 2194 C CA . LEU A 1 287 ? 20.333 2.121 -0.512 1.00 32.59 287 LEU A CA 1
ATOM 2195 C C . LEU A 1 287 ? 20.443 2.953 -1.789 1.00 32.59 287 LEU A C 1
ATOM 2197 O O . LEU A 1 287 ? 21.296 2.709 -2.640 1.00 32.59 287 LEU A O 1
ATOM 2201 N N . LEU A 1 288 ? 19.573 3.954 -1.911 1.00 34.28 288 LEU A N 1
ATOM 2202 C CA . LEU A 1 288 ? 19.875 5.131 -2.715 1.00 34.28 288 LEU A CA 1
ATOM 2203 C C . LEU A 1 288 ? 21.047 5.845 -2.032 1.00 34.28 288 LEU A C 1
ATOM 2205 O O . LEU A 1 288 ? 20.864 6.601 -1.081 1.00 34.28 288 LEU A O 1
ATOM 2209 N N . ARG A 1 289 ? 22.268 5.542 -2.479 1.00 29.42 289 ARG A N 1
ATOM 2210 C CA . ARG A 1 289 ? 23.435 6.380 -2.210 1.00 29.42 289 ARG A CA 1
ATOM 2211 C C . ARG A 1 289 ? 23.369 7.575 -3.153 1.00 29.42 289 ARG A C 1
ATOM 2213 O O . ARG A 1 289 ? 23.558 7.427 -4.358 1.00 29.42 289 ARG A O 1
ATOM 2220 N N . SER A 1 290 ? 23.088 8.736 -2.582 1.00 44.38 290 SER A N 1
ATOM 2221 C CA . SER A 1 290 ? 23.333 10.027 -3.209 1.00 44.38 290 SER A CA 1
ATOM 2222 C C . SER A 1 290 ? 24.765 10.433 -2.879 1.00 44.38 290 SER A C 1
ATOM 2224 O O . SER A 1 290 ? 25.020 10.865 -1.763 1.00 44.38 290 SER A O 1
ATOM 2226 N N . ASP A 1 291 ? 25.677 10.276 -3.834 1.00 48.12 291 ASP A N 1
ATOM 2227 C CA . ASP A 1 291 ? 26.961 10.980 -3.846 1.00 48.12 291 ASP A CA 1
ATOM 2228 C C . ASP A 1 291 ? 27.112 11.624 -5.229 1.00 48.12 291 ASP A C 1
ATOM 2230 O O . ASP A 1 291 ? 27.646 11.008 -6.149 1.00 48.12 291 ASP A O 1
ATOM 2234 N N . PHE A 1 292 ? 26.552 12.828 -5.365 1.00 40.69 292 PHE A N 1
ATOM 2235 C CA . PHE A 1 292 ? 27.013 13.940 -6.202 1.00 40.69 292 PHE A CA 1
ATOM 2236 C C . PHE A 1 292 ? 26.409 15.236 -5.658 1.00 40.69 292 PHE A C 1
ATOM 2238 O O . PHE A 1 292 ? 25.190 15.236 -5.364 1.00 40.69 292 PHE A O 1
#

Foldseek 3Di:
DDDDDDDPPVRVVVVVVVVVVVLVVLVVVCVVVVHDSVVSVVVVVVVVVCVVPVPPPPPDDDPVVVVVVVVVVVVVVQVVVQVVLQVCCVPPVDFDKDWAFDLVDPPTLTDIGHDPVRSVVQVPDDCGDSSVNVVVSVLVVVCVPCVPDDCPPPPPDDDDDDPPVCPLVNLLVLLLVLCLVQLCVQLVNNPDDADQQDQVCSVVSQKGKAQDDPVAHSDRSVPDDSVNSVVSSVCSVVVSIHIHGNPPPPPDDDDDDDDDDDDDDDDDPPVVVDDDDDPDDPPPPPPPDDDD

Sequence (292 aa):
MNGYDTFDDLFLERLDAFTEKTLADIKAFSSRENIPYDQVRRHVAERHSQYLFSSSIPAPASRNNSALLVAVKVHNILSSTCQVLESLQVTAGIQSFVVAINPNDAEDEGFLGGSSLGKEFWTSLRGGGTAGAKALKSLAISTFQDPSLPPTPTFHGTGIPSRQKETAHSLKSEVYARVRTLLRPTSGIRQAEMKWTNHGNLSVYGVRLEGWPSSIPMQNPSALSSSQNRALRDALSNGTLKFCRIHTESSTSSVAGETFYGPTGNLGDLSWVISDGYDDPVRSLLLLRSDF